Protein 8G9M (pdb70)

Sequence (215 aa):
IMKLDLQNKIAVVSGSTSGIGLGIAKGLASAGATVVVVGRKQAGVDEAIAHIRQSVPEASLRGVDADLTTEQGAAALFAAEPKADILVNNLGIFNDEDFFSVPDEEWMRFYQVNVLSGVRLARHYAPSMVEQGWGRIIFISSESGVAIPGDMINYGVTKSANLAVSHGLAKRLAGTGVTVNAVLPGEVDEVANMVVYIASPLSSATSGAALRVDG

Organism: Acinetobacter baumannii (NCBI:txid470)

Foldseek 3Di:
DDDALADPFEEEFPPCLDFLNLLLQLLLQLRPHQYEAEEQDVVSQVVSVVVSCVVVVPGRYHYANFQLLDPVRLVSCCVVPVEGQEYEQDFADFDQAAPVPQDPVNLVSRLSRLPVSLVSNCVRHVVVCQVVQAHEYEYEAEPCLVPPDNRGNSNNVSRVNNLVVQLVVQVVSPPGNYAGEYEYEPVSNVSSVVVSCRRGVNVRPDHSYYHYRYD

Structure (mmCIF, N/CA/C/O backbone):
data_8G9M
#
_entry.id   8G9M
#
_cell.length_a   93.775
_cell.length_b   93.775
_cell.length_c   190.987
_cell.angle_alpha   90.000
_cell.angle_beta   90.000
_cell.angle_gamma   120.000
#
_symmetry.space_group_name_H-M   'P 64 2 2'
#
loop_
_entity.id
_entity.type
_entity.pdbx_description
1 polymer 'Oxidoreductase, short chain dehydrogenase/reductase family'
2 water water
#
loop_
_atom_site.group_PDB
_atom_site.id
_atom_site.type_symbol
_atom_site.label_atom_id
_atom_site.label_alt_id
_atom_site.label_comp_id
_atom_site.label_asym_id
_atom_site.label_entity_id
_atom_site.label_seq_id
_atom_site.pdbx_PDB_ins_code
_atom_site.Cartn_x
_atom_site.Cartn_y
_atom_site.Cartn_z
_atom_site.occupancy
_atom_site.B_iso_or_equiv
_atom_site.auth_seq_id
_atom_site.auth_comp_id
_atom_site.auth_asym_id
_atom_site.auth_atom_id
_atom_site.pdbx_PDB_model_num
ATOM 1 N N . ILE A 1 3 ? 48.54517 -8.51131 134.07020 1.000 61.06825 0 ILE A N 1
ATOM 2 C CA . ILE A 1 3 ? 49.28257 -8.39877 132.81709 1.000 79.84715 0 ILE A CA 1
ATOM 3 C C . ILE A 1 3 ? 48.43879 -7.71325 131.74017 1.000 75.98200 0 ILE A C 1
ATOM 4 O O . ILE A 1 3 ? 47.46269 -8.27555 131.24124 1.000 67.06860 0 ILE A O 1
ATOM 6 N N . MET A 1 4 ? 48.82325 -6.48647 131.39512 1.000 75.22069 1 MET A N 1
ATOM 7 C CA . MET A 1 4 ? 48.14696 -5.72458 130.35542 1.000 74.68087 1 MET A CA 1
ATOM 8 C C . MET A 1 4 ? 49.17046 -4.83655 129.65725 1.000 76.26376 1 MET A C 1
ATOM 9 O O . MET A 1 4 ? 50.33441 -4.76069 130.05819 1.000 81.65231 1 MET A O 1
ATOM 11 N N . LYS A 1 5 ? 48.73017 -4.17042 128.59121 1.000 71.44429 2 LYS A N 1
ATOM 12 C CA . LYS A 1 5 ? 49.57908 -3.24467 127.85407 1.000 62.73956 2 LYS A CA 1
ATOM 13 C C . LYS A 1 5 ? 48.86418 -1.91040 127.70346 1.000 64.49778 2 LYS A C 1
ATOM 14 O O . LYS A 1 5 ? 47.63703 -1.85518 127.58047 1.000 71.02409 2 LYS A O 1
ATOM 20 N N . LEU A 1 6 ? 49.65137 -0.83469 127.69422 1.000 67.97891 3 LEU A N 1
ATOM 21 C CA . LEU A 1 6 ? 49.15355 0.50684 127.95847 1.000 73.04308 3 LEU A CA 1
ATOM 22 C C . LEU A 1 6 ? 49.33317 1.43899 126.76542 1.000 71.11006 3 LEU A C 1
ATOM 23 O O . LEU A 1 6 ? 50.29194 1.32199 125.99452 1.000 66.54470 3 LEU A O 1
ATOM 28 N N . ASP A 1 7 ? 48.39498 2.37936 126.63604 1.000 72.61489 4 ASP A N 1
ATOM 29 C CA . ASP A 1 7 ? 48.54568 3.57218 125.80705 1.000 67.25088 4 ASP A CA 1
ATOM 30 C C . ASP A 1 7 ? 48.66381 4.75926 126.75770 1.000 56.57217 4 ASP A C 1
ATOM 35 N N . LEU A 1 8 ? 49.88308 5.26477 126.93460 1.000 59.67839 5 LEU A N 1
ATOM 36 C CA . LEU A 1 8 ? 50.17153 6.24141 127.97493 1.000 79.37560 5 LEU A CA 1
ATOM 37 C C . LEU A 1 8 ? 51.01696 7.37508 127.41146 1.000 77.15203 5 LEU A C 1
ATOM 38 O O . LEU A 1 8 ? 51.83752 7.17064 126.51342 1.000 60.52237 5 LEU A O 1
ATOM 43 N N . GLN A 1 9 ? 50.80813 8.57847 127.95072 1.000 87.96243 6 GLN A N 1
ATOM 44 C CA . GLN A 1 9 ? 51.51794 9.76303 127.49082 1.000 78.41143 6 GLN A CA 1
ATOM 45 C C . GLN A 1 9 ? 51.89842 10.67461 128.64959 1.000 84.47356 6 GLN A C 1
ATOM 46 O O . GLN A 1 9 ? 51.15389 10.81080 129.62446 1.000 85.91192 6 GLN A O 1
ATOM 52 N N . ASN A 1 10 ? 53.07749 11.28374 128.53004 1.000 75.69256 7 ASN A N 1
ATOM 53 C CA . ASN A 1 10 ? 53.42002 12.54215 129.18173 1.000 55.97474 7 ASN A CA 1
ATOM 54 C C . ASN A 1 10 ? 53.69652 13.59704 128.11419 1.000 86.08328 7 ASN A C 1
ATOM 55 O O . ASN A 1 10 ? 54.49301 14.51677 128.31302 1.000 82.28723 7 ASN A O 1
ATOM 60 N N . LYS A 1 11 ? 53.04022 13.45425 126.96633 1.000 85.34852 8 LYS A N 1
ATOM 61 C CA . LYS A 1 11 ? 53.36511 14.18346 125.75258 1.000 69.95244 8 LYS A CA 1
ATOM 62 C C . LYS A 1 11 ? 52.28199 15.20295 125.42471 1.000 67.11433 8 LYS A C 1
ATOM 63 O O . LYS A 1 11 ? 51.15774 15.13983 125.92953 1.000 70.50314 8 LYS A O 1
ATOM 69 N N . ILE A 1 12 ? 52.64220 16.15047 124.56357 1.000 58.38388 9 ILE A N 1
ATOM 70 C CA . ILE A 1 12 ? 51.74522 17.21464 124.12898 1.000 68.32175 9 ILE A CA 1
ATOM 71 C C . ILE A 1 12 ? 51.23895 16.87629 122.73486 1.000 64.09245 9 ILE A C 1
ATOM 72 O O . ILE A 1 12 ? 52.02860 16.53750 121.84514 1.000 58.00498 9 ILE A O 1
ATOM 77 N N . ALA A 1 13 ? 49.92390 16.96005 122.54373 1.000 59.81876 10 ALA A N 1
ATOM 78 C CA . ALA A 1 13 ? 49.28393 16.57476 121.29188 1.000 56.45174 10 ALA A CA 1
ATOM 79 C C . ALA A 1 13 ? 48.33869 17.68213 120.85858 1.000 64.71704 10 ALA A C 1
ATOM 80 O O . ALA A 1 13 ? 47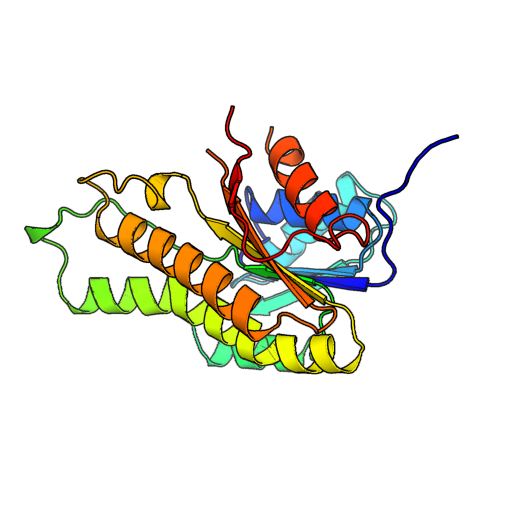.37676 17.99272 121.56836 1.000 72.41725 10 ALA A O 1
ATOM 82 N N . VAL A 1 14 ? 48.60499 18.26798 119.69645 1.000 57.62790 11 VAL A N 1
ATOM 83 C CA . VAL A 1 14 ? 47.75594 19.31025 119.13312 1.000 69.18173 11 VAL A CA 1
ATOM 84 C C . VAL A 1 14 ? 46.93399 18.70257 118.00336 1.000 65.71436 11 VAL A C 1
ATOM 85 O O . VAL A 1 14 ? 47.44118 17.89855 117.21066 1.000 56.81399 11 VAL A O 1
ATOM 89 N N . VAL A 1 15 ? 45.64971 19.05523 117.96429 1.000 63.49386 12 VAL A N 1
ATOM 90 C CA . VAL A 1 15 ? 44.67600 18.45734 117.05716 1.000 59.19126 12 VAL A CA 1
ATOM 91 C C . VAL A 1 15 ? 43.88650 19.58336 116.40491 1.000 67.58482 12 VAL A C 1
ATOM 92 O O . VAL A 1 15 ? 43.16342 20.31495 117.09140 1.000 66.07198 12 VAL A O 1
ATOM 96 N N . SER A 1 16 ? 44.01775 19.71934 115.08764 1.000 73.76417 13 SER A N 1
ATOM 97 C CA . SER A 1 16 ? 43.32542 20.77523 114.36407 1.000 68.16110 13 SER A CA 1
ATOM 98 C C . SER A 1 16 ? 41.86356 20.40693 114.14605 1.000 68.56256 13 SER A C 1
ATOM 99 O O . SER A 1 16 ? 41.51022 19.23147 114.01589 1.000 62.28292 13 SER A O 1
ATOM 102 N N . GLY A 1 17 ? 41.01503 21.42906 114.10188 1.000 71.12937 14 GLY A N 1
ATOM 103 C CA . GLY A 1 17 ? 39.58274 21.18996 113.95880 1.000 70.10848 14 GLY A CA 1
ATOM 104 C C . GLY A 1 17 ? 39.03466 20.23023 114.98904 1.000 71.99558 14 GLY A C 1
ATOM 105 O O . GLY A 1 17 ? 38.22760 19.35230 114.65924 1.000 76.66439 14 GLY A O 1
ATOM 106 N N . SER A 1 18 ? 39.46827 20.37131 116.24121 1.000 76.75419 15 SER A N 1
ATOM 107 C CA . SER A 1 18 ? 39.13143 19.43438 117.30344 1.000 77.39727 15 SER A CA 1
ATOM 108 C C . SER A 1 18 ? 37.94430 19.89551 118.13974 1.000 75.97564 15 SER A C 1
ATOM 109 O O . SER A 1 18 ? 37.73297 19.37770 119.24178 1.000 78.40745 15 SER A O 1
ATOM 112 N N . THR A 1 19 ? 37.16699 20.85297 117.64360 1.000 74.29858 16 THR A N 1
ATOM 113 C CA . THR A 1 19 ? 36.01926 21.36507 118.37804 1.000 73.06728 16 THR A CA 1
ATOM 114 C C . THR A 1 19 ? 34.72343 20.63855 118.04248 1.000 72.13409 16 THR A C 1
ATOM 115 O O . THR A 1 19 ? 33.68669 20.95265 118.63649 1.000 77.74264 16 THR A O 1
ATOM 119 N N . SER A 1 20 ? 34.75174 19.67880 117.11931 1.000 73.54301 17 SER A N 1
ATOM 120 C CA . SER A 1 20 ? 33.53817 18.96589 116.74591 1.000 73.66098 17 SER A CA 1
ATOM 121 C C . SER A 1 20 ? 33.89722 17.67439 116.02664 1.000 71.62054 17 SER A C 1
ATOM 122 O O . SER A 1 20 ? 34.94376 17.57426 115.38123 1.000 78.17780 17 SER A O 1
ATOM 125 N N . GLY A 1 21 ? 33.01447 16.68795 116.16054 1.000 69.40041 18 GLY A N 1
ATOM 126 C CA . GLY A 1 21 ? 33.08523 15.48602 115.34790 1.000 65.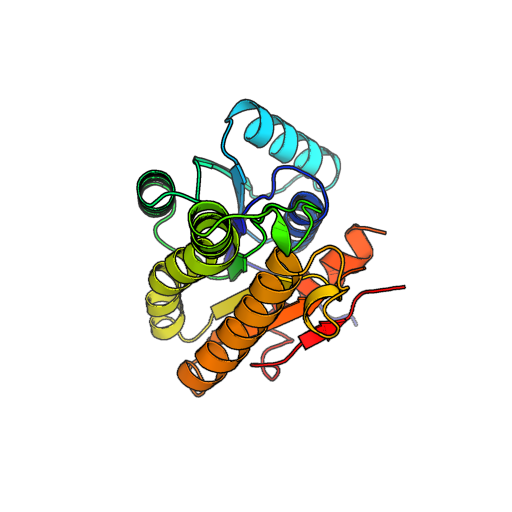00182 18 GLY A CA 1
ATOM 127 C C . GLY A 1 21 ? 34.33415 14.66154 115.58310 1.000 67.42135 18 GLY A C 1
ATOM 128 O O . GLY A 1 21 ? 34.77344 14.44651 116.71984 1.000 81.19381 18 GLY A O 1
ATOM 129 N N . ILE A 1 22 ? 34.90754 14.18209 114.47580 1.000 79.43768 19 ILE A N 1
ATOM 130 C CA . ILE A 1 22 ? 36.03204 13.25177 114.53179 1.000 78.73652 19 ILE A CA 1
ATOM 131 C C . ILE A 1 22 ? 37.20849 13.87357 115.27047 1.000 73.68556 19 ILE A C 1
ATOM 132 O O . ILE A 1 22 ? 37.90878 13.19613 116.03257 1.000 68.95971 19 ILE A O 1
ATOM 137 N N . GLY A 1 23 ? 37.44763 15.16872 115.05582 1.000 76.52751 20 GLY A N 1
ATOM 138 C CA . GLY A 1 23 ? 38.53015 15.83349 115.76212 1.000 77.10497 20 GLY A CA 1
ATOM 139 C C . GLY A 1 23 ? 38.30838 15.86927 117.26173 1.000 75.81566 20 GLY A C 1
ATOM 140 O O . GLY A 1 23 ? 39.23558 15.64026 118.04352 1.000 69.46941 20 GLY A O 1
ATOM 141 N N . LEU A 1 24 ? 37.07227 16.14661 117.68369 1.000 77.32327 21 LEU A N 1
ATOM 142 C CA . LEU A 1 24 ? 36.76090 16.14808 119.10898 1.000 64.35523 21 LEU A CA 1
ATOM 143 C C . LEU A 1 24 ? 36.91037 14.75484 119.70547 1.000 71.02804 21 LEU A C 1
ATOM 144 O O . LEU A 1 24 ? 37.39673 14.60284 120.83209 1.000 78.47404 21 LEU A O 1
ATOM 149 N N . GLY A 1 25 ? 36.49964 13.72437 118.96455 1.000 64.27405 22 GLY A N 1
ATOM 150 C CA . GLY A 1 25 ? 36.68398 12.36497 119.44752 1.000 57.36707 22 GLY A CA 1
ATOM 151 C C . GLY A 1 25 ? 38.14806 11.98910 119.57571 1.000 57.87540 22 GLY A C 1
ATOM 152 O O . GLY A 1 25 ? 38.54871 11.33052 120.54002 1.000 69.96317 22 GLY A O 1
ATOM 153 N N . ILE A 1 26 ? 38.96609 12.40522 118.60690 1.000 61.78354 23 ILE A N 1
ATOM 154 C CA . ILE A 1 26 ? 40.40443 12.16245 118.67779 1.000 67.99487 23 ILE A CA 1
ATOM 155 C C . ILE A 1 26 ? 41.00091 12.86739 119.88816 1.000 66.84204 23 ILE A C 1
ATOM 156 O O . ILE A 1 26 ? 41.82882 12.30073 120.61473 1.000 61.54023 23 ILE A O 1
ATOM 161 N N . ALA A 1 27 ? 40.58944 14.11561 120.12115 1.000 66.14360 24 ALA A N 1
ATOM 162 C CA . ALA A 1 27 ? 41.07475 14.86027 121.27765 1.000 64.26367 24 ALA A CA 1
ATOM 163 C C . ALA A 1 27 ? 40.68857 14.16535 122.57715 1.000 68.57988 24 ALA A C 1
ATOM 164 O O . ALA A 1 27 ? 41.51002 14.02908 123.49100 1.000 69.24687 24 ALA A O 1
ATOM 166 N N . LYS A 1 28 ? 39.43839 13.70630 122.67032 1.000 66.87516 25 LYS A N 1
ATOM 167 C CA . LYS A 1 28 ? 38.98125 13.03419 123.88241 1.000 64.26999 25 LYS A CA 1
ATOM 168 C C . LYS A 1 28 ? 39.73206 11.72823 124.10959 1.000 65.57198 25 LYS A C 1
ATOM 169 O O . LYS A 1 28 ? 40.08957 11.39981 125.24641 1.000 73.05686 25 LYS A O 1
ATOM 175 N N . GLY A 1 29 ? 39.98757 10.97246 123.04064 1.000 64.51918 26 GLY A N 1
ATOM 176 C CA . GLY A 1 29 ? 40.72685 9.72955 123.19058 1.000 60.97433 26 GLY A CA 1
ATOM 177 C C . GLY A 1 29 ? 42.16745 9.95394 123.60782 1.000 61.59269 26 GLY A C 1
ATOM 178 O O . GLY A 1 29 ? 42.69094 9.24483 124.47398 1.000 69.42675 26 GLY A O 1
ATOM 179 N N . LEU A 1 30 ? 42.83030 10.94188 122.99895 1.000 65.91521 27 LEU A N 1
ATOM 180 C CA . LEU A 1 30 ? 44.19865 11.26085 123.39365 1.000 68.06046 27 LEU A CA 1
ATOM 181 C C . LEU A 1 30 ? 44.25083 11.76368 124.83148 1.000 74.75205 27 LEU A C 1
ATOM 182 O O . LEU A 1 30 ? 45.20992 11.48249 125.56020 1.000 64.20575 27 LEU A O 1
ATOM 187 N N . ALA A 1 31 ? 43.22550 12.50587 125.25841 1.000 70.69640 28 ALA A N 1
ATOM 188 C CA . ALA A 1 31 ? 43.16871 12.96439 126.64100 1.000 64.59416 28 ALA A CA 1
ATOM 189 C C . ALA A 1 31 ? 42.98526 11.79531 127.59842 1.000 76.32816 28 ALA A C 1
ATOM 190 O O . ALA A 1 31 ? 43.65370 11.72278 128.63698 1.000 72.32560 28 ALA A O 1
ATOM 192 N N . SER A 1 32 ? 42.08402 10.86959 127.26258 1.000 72.36695 29 SER A N 1
ATOM 193 C CA . SER A 1 32 ? 41.89143 9.68446 128.08908 1.000 75.94547 29 SER A CA 1
ATOM 194 C C . SER A 1 32 ? 43.14814 8.82696 128.13531 1.000 71.45688 29 SER A C 1
ATOM 195 O O . SER A 1 32 ? 43.38471 8.12538 129.12530 1.000 78.91324 29 SER A O 1
ATOM 198 N N . ALA A 1 33 ? 43.96616 8.87237 127.08599 1.000 69.83406 30 ALA A N 1
ATOM 199 C CA . ALA A 1 33 ? 45.24518 8.17628 127.10469 1.000 70.58317 30 ALA A CA 1
ATOM 200 C C . ALA A 1 33 ? 46.30195 8.89782 127.93438 1.000 69.04456 30 ALA A C 1
ATOM 201 O O . ALA A 1 33 ? 47.41810 8.38454 128.06396 1.000 65.10646 30 ALA A O 1
ATOM 203 N N . GLY A 1 34 ? 45.98732 10.06557 128.49097 1.000 68.83071 31 GLY A N 1
ATOM 204 C CA . GLY A 1 34 ? 46.88581 10.74630 129.40038 1.000 69.79419 31 GLY A CA 1
ATOM 205 C C . GLY A 1 34 ? 47.76243 11.81539 128.79077 1.000 70.30500 31 GLY A C 1
ATOM 206 O O . GLY A 1 34 ? 48.68740 12.28880 129.46245 1.000 72.35073 31 GLY A O 1
ATOM 207 N N . ALA A 1 35 ? 47.50857 12.21360 127.54883 1.000 77.55495 32 ALA A N 1
ATOM 208 C CA . ALA A 1 35 ? 48.30414 13.25231 126.91907 1.000 65.91549 32 ALA A CA 1
ATOM 209 C C . ALA A 1 35 ? 47.77234 14.63447 127.28878 1.000 63.68817 32 ALA A C 1
ATOM 210 O O . ALA A 1 35 ? 46.68195 14.78768 127.84583 1.000 64.93597 32 ALA A O 1
ATOM 212 N N . THR A 1 36 ? 48.56886 15.65260 126.97580 1.000 64.83447 33 THR A N 1
ATOM 213 C CA . THR A 1 36 ? 48.14286 17.04364 127.06833 1.000 64.67586 33 THR A CA 1
ATOM 214 C C . THR A 1 36 ? 47.63592 17.44868 125.68921 1.000 69.34388 33 THR A C 1
ATOM 215 O O . THR A 1 36 ? 48.42766 17.64122 124.76090 1.000 66.23135 33 THR A O 1
ATOM 219 N N . VAL A 1 37 ? 46.31861 17.56377 125.55508 1.000 64.84183 34 VAL A N 1
ATOM 220 C CA . VAL A 1 37 ? 45.66815 17.77450 124.26804 1.000 67.31675 34 VAL A CA 1
ATOM 221 C C . VAL A 1 37 ? 45.35356 19.25453 124.11033 1.000 73.87048 34 VAL A C 1
ATOM 222 O O . VAL A 1 37 ? 44.81330 19.88456 125.02799 1.000 60.03857 34 VAL A O 1
ATOM 226 N N . VAL A 1 38 ? 45.68729 19.80912 122.94907 1.000 71.49654 35 VAL A N 1
ATOM 227 C CA . VAL A 1 38 ? 45.41460 21.20387 122.62662 1.000 64.05576 35 VAL A CA 1
ATOM 228 C C . VAL A 1 38 ? 44.25534 21.23062 121.64024 1.000 66.33514 35 VAL A C 1
ATOM 229 O O . VAL A 1 38 ? 44.37870 20.75150 120.50648 1.000 68.41933 35 VAL A O 1
ATOM 233 N N . VAL A 1 39 ? 43.12804 21.78512 122.07274 1.000 64.82391 36 VAL A N 1
ATOM 234 C CA . VAL A 1 39 ? 41.93728 21.90520 121.23851 1.000 65.22268 36 VAL A CA 1
ATOM 235 C C . VAL A 1 39 ? 41.99731 23.24518 120.51744 1.000 74.98544 36 VAL A C 1
ATOM 236 O O . VAL A 1 39 ? 42.10446 24.29633 121.15727 1.000 73.68757 36 VAL A O 1
ATOM 240 N N . VAL A 1 40 ? 41.93118 23.21552 119.18808 1.000 69.91709 37 VAL A N 1
ATOM 241 C CA . VAL A 1 40 ? 42.10395 24.41187 118.37091 1.000 62.85277 37 VAL A CA 1
ATOM 242 C C . VAL A 1 40 ? 40.87650 24.58782 117.48751 1.000 71.93307 37 VAL A C 1
ATOM 243 O O . VAL A 1 40 ? 40.52092 23.68654 116.71704 1.000 84.35441 37 VAL A O 1
ATOM 247 N N . GLY A 1 41 ? 40.23840 25.74998 117.59864 1.000 72.35677 38 GLY A N 1
ATOM 248 C CA . GLY A 1 41 ? 39.12505 26.10621 116.73951 1.000 71.18880 38 GLY A CA 1
ATOM 249 C C . GLY A 1 41 ? 39.13115 27.59947 116.49363 1.000 78.40864 38 GLY A C 1
ATOM 250 O O . GLY A 1 41 ? 39.82094 28.35925 117.18038 1.000 86.04389 38 GLY A O 1
ATOM 251 N N . ARG A 1 42 ? 38.34741 28.01734 115.49669 1.000 84.69857 39 ARG A N 1
ATOM 252 C CA . ARG A 1 42 ? 38.32219 29.42878 115.12389 1.000 81.71630 39 ARG A CA 1
ATOM 253 C C . ARG A 1 42 ? 37.65600 30.29001 116.19071 1.000 87.94852 39 ARG A C 1
ATOM 254 O O . ARG A 1 42 ? 38.05066 31.44573 116.38578 1.000 87.01662 39 ARG A O 1
ATOM 256 N N . LYS A 1 43 ? 36.65607 29.75461 116.88520 1.000 81.20155 40 LYS A N 1
ATOM 257 C CA . LYS A 1 43 ? 35.89243 30.49748 117.87851 1.000 79.97407 40 LYS A CA 1
ATOM 258 C C . LYS A 1 43 ? 36.19331 29.95285 119.26827 1.000 89.56451 40 LYS A C 1
ATOM 259 O O . LYS A 1 43 ? 36.09218 28.74326 119.50122 1.000 87.37887 40 LYS A O 1
ATOM 261 N N . GLN A 1 44 ? 36.55457 30.85233 120.18870 1.000 89.96823 41 GLN A N 1
ATOM 262 C CA . GLN A 1 44 ? 36.91622 30.43761 121.54108 1.000 81.37122 41 GLN A CA 1
ATOM 263 C C . GLN A 1 44 ? 35.75032 29.76692 122.25780 1.000 81.92457 41 GLN A C 1
ATOM 264 O O . GLN A 1 44 ? 35.96346 28.89794 123.11321 1.000 75.51805 41 GLN A O 1
ATOM 270 N N . ALA A 1 45 ? 34.51609 30.15163 121.92521 1.000 77.08654 42 ALA A N 1
ATOM 271 C CA . ALA A 1 45 ? 33.35299 29.50507 122.52417 1.000 74.05651 42 ALA A CA 1
ATOM 272 C C . ALA A 1 45 ? 33.33228 28.01600 122.20316 1.000 82.82954 42 ALA A C 1
ATOM 273 O O . ALA A 1 45 ? 33.12409 27.17821 123.09057 1.000 84.70529 42 ALA A O 1
ATOM 275 N N . GLY A 1 46 ? 33.54756 27.66930 120.93203 1.000 84.62989 43 GLY A N 1
ATOM 276 C CA . GLY A 1 46 ? 33.59269 26.26664 120.55682 1.000 75.53669 43 GLY A CA 1
ATOM 277 C C . GLY A 1 46 ? 34.72353 25.52141 121.23695 1.000 76.64779 43 GLY A C 1
ATOM 278 O O . GLY A 1 46 ? 34.56455 24.36548 121.63722 1.000 82.29229 43 GLY A O 1
ATOM 279 N N . VAL A 1 47 ? 35.87749 26.17737 121.38672 1.000 68.94607 44 VAL A N 1
ATOM 280 C CA . VAL A 1 47 ? 37.00381 25.56224 122.08527 1.000 73.25593 44 VAL A CA 1
ATOM 281 C C . VAL A 1 47 ? 36.62113 25.23866 123.52432 1.000 76.96187 44 VAL A C 1
ATOM 282 O O . VAL A 1 47 ? 36.87868 24.13530 124.02318 1.000 75.29830 44 VAL A O 1
ATOM 286 N N . ASP A 1 48 ? 35.99701 26.20013 124.21152 1.000 77.95251 45 ASP A N 1
ATOM 287 C CA . ASP A 1 48 ? 35.61127 25.98750 125.60326 1.000 77.46519 45 ASP A CA 1
ATOM 288 C C . ASP A 1 48 ? 34.58733 24.86650 125.72792 1.000 79.11352 45 ASP A C 1
ATOM 289 O O . ASP A 1 48 ? 34.69642 24.00869 126.61510 1.000 71.78440 45 ASP A O 1
ATOM 294 N N . GLU A 1 49 ? 33.58531 24.85289 124.84456 1.000 77.89019 46 GLU A N 1
ATOM 295 C CA . GLU A 1 49 ? 32.57245 23.80375 124.91344 1.000 80.41551 46 GLU A CA 1
ATOM 296 C C . GLU A 1 49 ? 33.16130 22.43173 124.60109 1.000 80.80620 46 GLU A C 1
ATOM 297 O O . GLU A 1 49 ? 32.75733 21.43263 125.20975 1.000 81.54078 46 GLU A O 1
ATOM 303 N N . ALA A 1 50 ? 34.13593 22.36338 123.68982 1.000 76.62859 47 ALA A N 1
ATOM 304 C CA . ALA A 1 50 ? 34.79786 21.09233 123.41407 1.000 75.74476 47 ALA A CA 1
ATOM 305 C C . ALA A 1 50 ? 35.60799 20.61807 124.61503 1.000 75.70941 47 ALA A C 1
ATOM 306 O O . ALA A 1 50 ? 35.58229 19.42854 124.95789 1.000 75.88667 47 ALA A O 1
ATOM 308 N N . ILE A 1 51 ? 36.33861 21.53143 125.26184 1.000 79.25081 48 ILE A N 1
ATOM 309 C CA . ILE A 1 51 ? 37.08754 21.16699 126.46337 1.000 71.29400 48 ILE A CA 1
ATOM 310 C C . ILE A 1 51 ? 36.14140 20.64905 127.54091 1.000 75.80250 48 ILE A C 1
ATOM 311 O O . ILE A 1 51 ? 36.43977 19.66696 128.23410 1.000 74.78043 48 ILE A O 1
ATOM 316 N N . ALA A 1 52 ? 34.98016 21.29278 127.68921 1.000 74.61929 49 ALA A N 1
ATOM 317 C CA . ALA A 1 52 ? 34.00310 20.84823 128.68068 1.000 80.67140 49 ALA A CA 1
ATOM 318 C C . ALA A 1 52 ? 33.47551 19.45508 128.35171 1.000 84.71966 49 ALA A C 1
ATOM 319 O O . ALA A 1 52 ? 33.35008 18.59771 129.23748 1.000 85.42944 49 ALA A O 1
ATOM 321 N N . HIS A 1 53 ? 33.14614 19.21660 127.07812 1.000 87.05485 50 HIS A N 1
ATOM 322 C CA . HIS A 1 53 ? 32.70691 17.88712 126.66423 1.000 85.10698 50 HIS A CA 1
ATOM 323 C C . HIS A 1 53 ? 33.76060 16.83677 126.98607 1.000 84.88319 50 HIS A C 1
ATOM 324 O O . HIS A 1 53 ? 33.43415 15.74615 127.47037 1.000 80.01549 50 HIS A O 1
ATOM 331 N N . ILE A 1 54 ? 35.03080 17.14466 126.71525 1.000 83.52116 51 ILE A N 1
ATOM 332 C CA . ILE A 1 54 ? 36.10044 16.19281 127.00691 1.000 79.35408 51 ILE A CA 1
ATOM 333 C C . ILE A 1 54 ? 36.16987 15.91628 128.50410 1.000 83.36984 51 ILE A C 1
ATOM 334 O O . ILE A 1 54 ? 36.25302 14.76074 128.93677 1.000 83.05008 51 ILE A O 1
ATOM 339 N N . ARG A 1 55 ? 36.11901 16.97465 129.31865 1.000 87.16574 52 ARG A N 1
ATOM 340 C CA . ARG A 1 55 ? 36.17791 16.79441 130.76728 1.000 86.25769 52 ARG A CA 1
ATOM 341 C C . ARG A 1 55 ? 35.01484 15.95461 131.27973 1.000 82.49680 52 ARG A C 1
ATOM 342 O O . ARG A 1 55 ? 35.16662 15.22857 132.26918 1.000 79.28097 52 ARG A O 1
ATOM 350 N N . GLN A 1 56 ? 33.85283 16.04122 130.62326 1.000 86.04868 53 GLN A N 1
ATOM 351 C CA . GLN A 1 56 ? 32.70741 15.22178 131.01831 1.000 74.79380 53 GLN A CA 1
ATOM 352 C C . GLN A 1 56 ? 33.06517 13.74196 131.09432 1.000 79.50779 53 GLN A C 1
ATOM 353 O O . GLN A 1 56 ? 32.62931 13.03601 132.01168 1.000 82.98248 53 GLN A O 1
ATOM 359 N N . SER A 1 57 ? 33.85152 13.25346 130.13390 1.000 81.00884 54 SER A N 1
ATOM 360 C CA . SER A 1 57 ? 34.16125 11.83123 130.02942 1.000 83.02610 54 SER A CA 1
ATOM 361 C C . SER A 1 57 ? 35.46595 11.46194 130.73005 1.000 77.37825 54 SER A C 1
ATOM 362 O O . SER A 1 57 ? 35.50585 10.49310 131.49478 1.000 77.58183 54 SER A O 1
ATOM 365 N N . VAL A 1 58 ? 36.54139 12.20684 130.48030 1.000 81.45764 55 VAL A N 1
ATOM 366 C CA . VAL A 1 58 ? 37.80409 12.01290 131.18285 1.000 83.71116 55 VAL A CA 1
ATOM 367 C C . VAL A 1 58 ? 37.89788 13.08426 132.26807 1.000 78.57825 55 VAL A C 1
ATOM 368 O O . VAL A 1 58 ? 37.99162 14.27938 131.93999 1.000 79.53427 55 VAL A O 1
ATOM 372 N N . PRO A 1 59 ? 37.85506 12.71915 133.54952 1.000 92.05263 56 PRO A N 1
ATOM 373 C CA . PRO A 1 59 ? 37.74304 13.73112 134.61018 1.000 86.94019 56 PRO A CA 1
ATOM 374 C C . PRO A 1 59 ? 39.01953 14.53090 134.82520 1.000 87.54808 56 PRO A C 1
ATOM 375 O O . PRO A 1 59 ? 38.99351 15.76559 134.80009 1.000 82.30190 56 PRO A O 1
ATOM 379 N N . GLU A 1 60 ? 40.13610 13.84410 135.04791 1.000 81.66619 57 GLU A N 1
ATOM 380 C CA . GLU A 1 60 ? 41.42400 14.50160 135.26367 1.000 79.09283 57 GLU A CA 1
ATOM 381 C C . GLU A 1 60 ? 42.16531 14.71169 133.94706 1.000 85.64136 57 GLU A C 1
ATOM 382 O O . GLU A 1 60 ? 43.31211 14.30307 133.77642 1.000 77.51533 57 GLU A O 1
ATOM 388 N N . ALA A 1 61 ? 41.49734 15.35496 132.99573 1.000 74.42470 58 ALA A N 1
ATOM 389 C CA . ALA A 1 61 ? 42.05847 15.54106 131.66754 1.000 77.57372 58 ALA A CA 1
ATOM 390 C C . ALA A 1 61 ? 43.06069 16.68618 131.66473 1.000 72.99557 58 ALA A C 1
ATOM 391 O O . ALA A 1 61 ? 42.88393 17.68852 132.36490 1.000 76.67405 58 ALA A O 1
ATOM 393 N N . SER A 1 62 ? 44.11981 16.53058 130.87618 1.000 66.03718 59 SER A N 1
ATOM 394 C CA . SER A 1 62 ? 45.12709 17.57422 130.70381 1.000 61.29584 59 SER A CA 1
ATOM 395 C C . SER A 1 62 ? 44.83219 18.28440 129.38510 1.000 68.18344 59 SER A C 1
ATOM 396 O O . SER A 1 62 ? 45.08615 17.73762 128.30731 1.000 65.94500 59 SER A O 1
ATOM 399 N N . LEU A 1 63 ? 44.28403 19.50159 129.47539 1.000 66.68187 60 LEU A N 1
ATOM 400 C CA . LEU A 1 63 ? 43.69568 20.17238 128.32239 1.000 64.37438 60 LEU A CA 1
ATOM 401 C C . LEU A 1 63 ? 44.05903 21.64713 128.29807 1.000 65.26923 60 LEU A C 1
ATOM 402 O O . LEU A 1 63 ? 43.92159 22.33868 129.30990 1.000 77.89025 60 LEU A O 1
ATOM 407 N N . ARG A 1 64 ? 44.50396 22.11562 127.13543 1.000 73.52693 61 ARG A N 1
ATOM 408 C CA . ARG A 1 64 ? 44.66048 23.52660 126.81751 1.000 68.79460 61 ARG A CA 1
ATOM 409 C C . ARG A 1 64 ? 43.86829 23.83707 125.55414 1.000 69.95272 61 ARG A C 1
ATOM 410 O O . ARG A 1 64 ? 43.39729 22.93839 124.85286 1.000 68.38375 61 ARG A O 1
ATOM 418 N N . GLY A 1 65 ? 43.72612 25.12214 125.26226 1.000 76.45991 62 GLY A N 1
ATOM 419 C CA . GLY A 1 65 ? 42.97877 25.55177 124.09439 1.000 60.76356 62 GLY A CA 1
ATOM 420 C C . GLY A 1 65 ? 43.64010 26.73580 123.42329 1.000 70.80615 62 GLY A C 1
ATOM 421 O O . GLY A 1 65 ? 44.31606 27.54418 124.06387 1.000 63.94302 62 GLY A O 1
ATOM 422 N N . VAL A 1 66 ? 43.45467 26.81504 122.10457 1.000 65.47086 63 VAL A N 1
ATOM 423 C CA . VAL A 1 66 ? 43.91862 27.93744 121.29258 1.000 62.81329 63 VAL A CA 1
ATOM 424 C C . VAL A 1 66 ? 42.80320 28.29644 120.32116 1.000 71.21724 63 VAL A C 1
ATOM 425 O O . VAL A 1 66 ? 42.36566 27.44601 119.53867 1.000 81.23532 63 VAL A O 1
ATOM 429 N N . ASP A 1 67 ? 42.34039 29.54468 120.36416 1.000 69.24535 64 ASP A N 1
ATOM 430 C CA . ASP A 1 67 ? 41.32028 30.01155 119.42617 1.000 78.70193 64 ASP A CA 1
ATOM 431 C C . ASP A 1 67 ? 42.03402 30.64073 118.23237 1.000 83.28931 64 ASP A C 1
ATOM 432 O O . ASP A 1 67 ? 42.53467 31.76548 118.30509 1.000 85.66808 64 ASP A O 1
ATOM 437 N N . ALA A 1 68 ? 42.10060 29.89877 117.12922 1.000 82.80823 65 ALA A N 1
ATOM 438 C CA . ALA A 1 68 ? 42.81751 30.35538 115.94909 1.000 82.71446 65 ALA A CA 1
ATOM 439 C C . ALA A 1 68 ? 42.19115 29.73823 114.70883 1.000 83.39402 65 ALA A C 1
ATOM 440 O O . ALA A 1 68 ? 41.49437 28.72257 114.77857 1.000 82.41430 65 ALA A O 1
ATOM 442 N N . ASP A 1 69 ? 42.44917 30.37168 113.56819 1.000 84.20786 66 ASP A N 1
ATOM 443 C CA . ASP A 1 69 ? 42.00911 29.88849 112.26143 1.000 79.91892 66 ASP A CA 1
ATOM 444 C C . ASP A 1 69 ? 43.24207 29.34569 111.54611 1.000 79.14169 66 ASP A C 1
ATOM 445 O O . ASP A 1 69 ? 43.98951 30.10064 110.91803 1.000 77.85354 66 ASP A O 1
ATOM 450 N N . LEU A 1 70 ? 43.44768 28.03086 111.63730 1.000 74.41295 67 LEU A N 1
ATOM 451 C CA . LEU A 1 70 ? 44.66205 27.41702 111.11249 1.000 76.30909 67 LEU A CA 1
ATOM 452 C C . LEU A 1 70 ? 44.71630 27.40226 109.59132 1.000 82.75482 67 LEU A C 1
ATOM 453 O O . LEU A 1 70 ? 45.77098 27.08172 109.03288 1.000 77.25003 67 LEU A O 1
ATOM 458 N N . THR A 1 71 ? 43.61811 27.73438 108.90931 1.000 82.80630 68 THR A N 1
ATOM 459 C CA . THR A 1 71 ? 43.65796 27.81253 107.45356 1.000 77.37907 68 THR A CA 1
ATOM 460 C C . THR A 1 71 ? 44.52409 28.97283 106.98224 1.000 77.07293 68 THR A C 1
ATOM 461 O O . THR A 1 71 ? 45.06231 28.93164 105.87049 1.000 91.96950 68 THR A O 1
ATOM 465 N N . THR A 1 72 ? 44.67733 30.00103 107.80845 1.000 76.02587 69 THR A N 1
ATOM 466 C CA . THR A 1 72 ? 45.48559 31.16510 107.48372 1.000 79.51239 69 THR A CA 1
ATOM 467 C C . THR A 1 72 ? 46.83098 31.10020 108.19717 1.000 77.20776 69 THR A C 1
ATOM 468 O O . THR A 1 72 ? 47.00726 30.38114 109.18386 1.000 88.68454 69 THR A O 1
ATOM 472 N N . GLU A 1 73 ? 47.78896 31.87026 107.67568 1.000 78.48949 70 GLU A N 1
ATOM 473 C CA . GLU A 1 73 ? 49.09752 31.95312 108.31398 1.000 80.33140 70 GLU A CA 1
ATOM 474 C C . GLU A 1 73 ? 49.01676 32.67065 109.65558 1.000 85.15478 70 GLU A C 1
ATOM 475 O O . GLU A 1 73 ? 49.78011 32.35224 110.57423 1.000 79.33066 70 GLU A O 1
ATOM 481 N N . GLN A 1 74 ? 48.09161 33.62356 109.79309 1.000 86.68155 71 GLN A N 1
ATOM 482 C CA . GLN A 1 74 ? 47.94008 34.33784 111.05733 1.000 74.80205 71 GLN A CA 1
ATOM 483 C C . GLN A 1 74 ? 47.52023 33.39186 112.17685 1.000 82.74582 71 GLN A C 1
ATOM 484 O O . GLN A 1 74 ? 48.08263 33.42452 113.27868 1.000 89.25965 71 GLN A O 1
ATOM 486 N N . GLY A 1 75 ? 46.52779 32.53935 111.91280 1.000 82.91317 72 GLY A N 1
ATOM 487 C CA . GLY A 1 75 ? 46.09664 31.59022 112.92703 1.000 77.41853 72 GLY A CA 1
ATOM 488 C C . GLY A 1 75 ? 47.17123 30.57613 113.26872 1.000 79.95508 72 GLY A C 1
ATOM 489 O O . GLY A 1 75 ? 47.33914 30.20007 114.43284 1.000 78.13363 72 GLY A 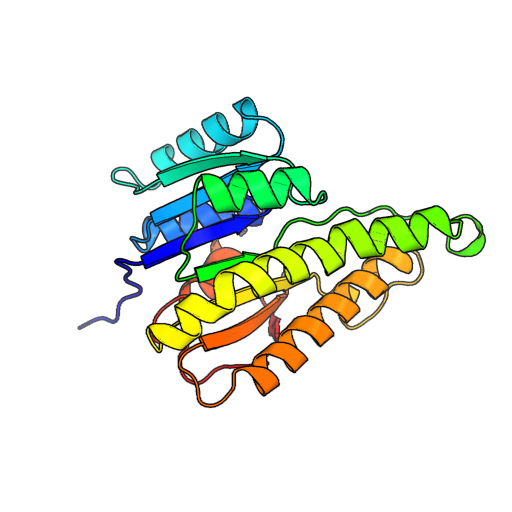O 1
ATOM 490 N N . ALA A 1 76 ? 47.91799 30.12268 112.25902 1.000 72.73303 73 ALA A N 1
ATOM 491 C CA . ALA A 1 76 ? 49.01630 29.19808 112.51486 1.000 75.15962 73 ALA A CA 1
ATOM 492 C C . ALA A 1 76 ? 50.09144 29.84890 113.37471 1.000 76.12496 73 ALA A C 1
ATOM 493 O O . ALA A 1 76 ? 50.63135 29.21699 114.28922 1.000 62.66023 73 ALA A O 1
ATOM 495 N N . ALA A 1 77 ? 50.41129 31.11586 113.09955 1.000 74.49165 74 ALA A N 1
ATOM 496 C CA . ALA A 1 77 ? 51.39363 31.82641 113.91080 1.000 67.61843 74 ALA A CA 1
ATOM 497 C C . ALA A 1 77 ? 50.89273 32.01963 115.33601 1.000 77.00738 74 ALA A C 1
ATOM 498 O O . ALA A 1 77 ? 51.66966 31.91578 116.29198 1.000 61.31273 74 ALA A O 1
ATOM 500 N N . ALA A 1 78 ? 49.59669 32.29448 115.49988 1.000 72.80480 75 ALA A N 1
ATOM 501 C CA . ALA A 1 78 ? 49.03137 32.40251 116.84166 1.000 60.30486 75 ALA A CA 1
ATOM 502 C C . ALA A 1 78 ? 49.16927 31.08582 117.59792 1.000 69.60467 75 ALA A C 1
ATOM 503 O O . ALA A 1 78 ? 49.57947 31.06289 118.76694 1.000 72.65028 75 ALA A O 1
ATOM 505 N N . LEU A 1 79 ? 48.83104 29.97373 116.93941 1.000 66.20038 76 LEU A N 1
ATOM 506 C CA . LEU A 1 79 ? 48.98135 28.66566 117.57022 1.000 68.71369 76 LEU A CA 1
ATOM 507 C C . LEU A 1 79 ? 50.43389 28.39662 117.94341 1.000 70.19484 76 LEU A C 1
ATOM 508 O O . LEU A 1 79 ? 50.71964 27.89629 119.03805 1.000 70.98275 76 LEU A O 1
ATOM 513 N N . PHE A 1 80 ? 51.36709 28.72649 117.04679 1.000 61.19999 77 PHE A N 1
ATOM 514 C CA . PHE A 1 80 ? 52.78021 28.49935 117.33412 1.000 66.40248 77 PHE A CA 1
ATOM 515 C C . PHE A 1 80 ? 53.26577 29.38948 118.46975 1.000 66.02311 77 PHE A C 1
ATOM 516 O O . PHE A 1 80 ? 54.21534 29.03176 119.17596 1.000 66.98004 77 PHE A O 1
ATOM 524 N N . ALA A 1 81 ? 52.63826 30.55208 118.65151 1.000 64.47338 78 ALA A N 1
ATOM 525 C CA . ALA A 1 81 ? 52.98800 31.41774 119.77047 1.000 64.16690 78 ALA A CA 1
ATOM 526 C C . ALA A 1 81 ? 52.46529 30.85925 121.08776 1.000 68.40343 78 ALA A C 1
ATOM 527 O O . ALA A 1 81 ? 53.17155 30.88816 122.10138 1.000 62.38917 78 ALA A O 1
ATOM 529 N N . ALA A 1 82 ? 51.23574 30.34278 121.09233 1.000 69.66486 79 ALA A N 1
ATOM 530 C CA . ALA A 1 82 ? 50.68029 29.79241 122.32320 1.000 55.03867 79 ALA A CA 1
ATOM 531 C C . ALA A 1 82 ? 51.21878 28.39930 122.63146 1.000 67.00463 79 ALA A C 1
ATOM 532 O O . ALA A 1 82 ? 51.31685 28.02502 123.80610 1.000 74.64020 79 ALA A O 1
ATOM 534 N N . GLU A 1 83 ? 51.56935 27.62307 121.60721 1.000 67.54898 80 GLU A N 1
ATOM 535 C CA . GLU A 1 83 ? 52.00003 26.23347 121.77685 1.000 69.67322 80 GLU A CA 1
ATOM 536 C C . GLU A 1 83 ? 53.20365 25.96509 120.88642 1.000 70.01694 80 GLU A C 1
ATOM 537 O O . GLU A 1 83 ? 53.08218 25.37689 119.80495 1.000 72.61012 80 GLU A O 1
ATOM 543 N N . PRO A 1 84 ? 54.39875 26.37290 121.32132 1.000 60.79445 81 PRO A N 1
ATOM 544 C CA . PRO A 1 84 ? 55.58039 26.23569 120.45414 1.000 64.83938 81 PRO A CA 1
ATOM 545 C C . PRO A 1 84 ? 56.02752 24.80071 120.22148 1.000 60.51193 81 PRO A C 1
ATOM 546 O O . PRO A 1 84 ? 56.72899 24.54996 119.23363 1.000 66.06765 81 PRO A O 1
ATOM 550 N N . LYS A 1 85 ? 55.65477 23.85388 121.07933 1.000 65.00643 82 LYS A N 1
ATOM 551 C CA . LYS A 1 85 ? 56.16180 22.49148 120.98735 1.000 70.69863 82 LYS A CA 1
ATOM 552 C C . LYS A 1 85 ? 55.01473 21.49269 120.98225 1.000 67.28807 82 LYS A C 1
ATOM 553 O O . LYS A 1 85 ? 54.04371 21.64224 121.72949 1.000 68.91840 82 LYS A O 1
ATOM 559 N N . ALA A 1 86 ? 55.13937 20.46984 120.13753 1.000 74.16474 83 ALA A N 1
ATOM 560 C CA . ALA A 1 86 ? 54.18819 19.36840 120.09003 1.000 64.20653 83 ALA A CA 1
ATOM 561 C C . ALA A 1 86 ? 54.94382 18.06615 119.88231 1.000 58.89389 83 ALA A C 1
ATOM 562 O O . ALA A 1 86 ? 55.81243 17.98311 119.00943 1.000 64.91665 83 ALA A O 1
ATOM 564 N N . ASP A 1 87 ? 54.62495 17.06109 120.69728 1.000 58.90301 84 ASP A N 1
ATOM 565 C CA . ASP A 1 87 ? 55.12257 15.71079 120.47641 1.000 62.98674 84 ASP A CA 1
ATOM 566 C C . ASP A 1 87 ? 54.23891 14.91930 119.52651 1.000 58.32105 84 ASP A C 1
ATOM 567 O O . ASP A 1 87 ? 54.71864 13.97515 118.88896 1.000 53.97090 84 ASP A O 1
ATOM 572 N N . ILE A 1 88 ? 52.96599 15.28836 119.42359 1.000 54.55521 85 ILE A N 1
ATOM 573 C CA . ILE A 1 88 ? 51.99266 14.61223 118.57752 1.000 51.86929 85 ILE A CA 1
ATOM 574 C C . ILE A 1 88 ? 51.18642 15.68006 117.85366 1.000 64.99826 85 ILE A C 1
ATOM 575 O O . ILE A 1 88 ? 50.64628 16.59477 118.48648 1.000 51.64915 85 ILE A O 1
ATOM 580 N N . LEU A 1 89 ? 51.12697 15.57936 116.52925 1.000 57.91054 86 LEU A N 1
ATOM 581 C CA . LEU A 1 89 ? 50.36883 16.50138 115.69648 1.000 55.95390 86 LEU A CA 1
ATOM 582 C C . LEU A 1 89 ? 49.32601 15.70630 114.92764 1.000 59.40306 86 LEU A C 1
ATOM 583 O O . LEU A 1 89 ? 49.64744 14.67498 114.32785 1.000 61.27777 86 LEU A O 1
ATOM 588 N N . VAL A 1 90 ? 48.08178 16.17493 114.96058 1.000 59.34007 87 VAL A N 1
ATOM 589 C CA . VAL A 1 90 ? 46.96415 15.50678 114.30808 1.000 60.70207 87 VAL A CA 1
ATOM 590 C C . VAL A 1 90 ? 46.31462 16.52022 113.37509 1.000 64.52830 87 VAL A C 1
ATOM 591 O O . VAL A 1 90 ? 45.63034 17.44698 113.83024 1.000 63.19004 87 VAL A O 1
ATOM 595 N N . ASN A 1 91 ? 46.53925 16.35362 112.07299 1.000 64.16637 88 ASN A N 1
ATOM 596 C CA . ASN A 1 91 ? 45.99215 17.23876 111.05130 1.000 57.16617 88 ASN A CA 1
ATOM 597 C C . ASN A 1 91 ? 44.59712 16.75409 110.67476 1.000 58.01842 88 ASN A C 1
ATOM 598 O O . ASN A 1 91 ? 44.44138 15.70332 110.03876 1.000 59.47340 88 ASN A O 1
ATOM 603 N N . ASN A 1 92 ? 43.58675 17.53458 111.05559 1.000 62.38802 89 ASN A N 1
ATOM 604 C CA . ASN A 1 92 ? 42.19166 17.18158 110.83265 1.000 55.18194 89 ASN A CA 1
ATOM 605 C C . ASN A 1 92 ? 41.35783 18.32150 110.26354 1.000 69.10724 89 ASN A C 1
ATOM 606 O O . ASN A 1 92 ? 40.23706 18.06663 109.81322 1.000 81.63783 89 ASN A O 1
ATOM 611 N N . LEU A 1 93 ? 41.85739 19.55600 110.24898 1.000 74.04126 90 LEU A N 1
ATOM 612 C CA . LEU A 1 93 ? 41.08974 20.67425 109.71423 1.000 75.85234 90 LEU A CA 1
ATOM 613 C C . LEU A 1 93 ? 40.92263 20.53506 108.20591 1.000 72.47781 90 LEU A C 1
ATOM 614 O O . LEU A 1 93 ? 41.90055 20.33803 107.47880 1.000 76.02972 90 LEU A O 1
ATOM 619 N N . GLY A 1 94 ? 39.68052 20.64829 107.73741 1.000 72.71334 91 GLY A N 1
ATOM 620 C CA . GLY A 1 94 ? 39.38625 20.56557 106.31967 1.000 72.07356 91 GLY A CA 1
ATOM 621 C C . GLY A 1 94 ? 37.94936 20.91200 105.98330 1.000 80.78996 91 GLY A C 1
ATOM 622 O O . GLY A 1 94 ? 37.03778 20.61496 106.76116 1.000 81.57264 91 GLY A O 1
ATOM 623 N N . ILE A 1 95 ? 37.73192 21.54330 104.82864 1.000 80.92534 92 ILE A N 1
ATOM 624 C CA . ILE A 1 95 ? 36.38892 21.90950 104.38775 1.000 80.36235 92 ILE A CA 1
ATOM 625 C C . ILE A 1 95 ? 35.94437 20.95471 103.28843 1.000 81.48502 92 ILE A C 1
ATOM 626 O O . ILE A 1 95 ? 36.71427 20.08792 102.85896 1.000 80.25357 92 ILE A O 1
ATOM 631 N N . PHE A 1 96 ? 34.70653 21.11651 102.81471 1.000 82.27618 93 PHE A N 1
ATOM 632 C CA . PHE A 1 96 ? 34.14658 20.19700 101.83058 1.000 82.50140 93 PHE A CA 1
ATOM 633 C C . PHE A 1 96 ? 32.85209 20.72565 101.22056 1.000 82.58213 93 PHE A C 1
ATOM 634 O O . PHE A 1 96 ? 31.95403 21.16959 101.94352 1.000 80.54008 93 PHE A O 1
ATOM 642 N N . ASN A 1 97 ? 32.74935 20.68628 99.88987 1.000 87.43005 94 ASN A N 1
ATOM 643 C CA . ASN A 1 97 ? 31.47090 20.89748 99.21796 1.000 82.15235 94 ASN A CA 1
ATOM 644 C C . ASN A 1 97 ? 31.27180 19.84104 98.13811 1.000 80.94436 94 ASN A C 1
ATOM 645 O O . ASN A 1 97 ? 32.06899 18.90402 98.02601 1.000 79.58903 94 ASN A O 1
ATOM 650 N N . ASP A 1 98 ? 30.21705 19.98231 97.33971 1.000 87.40603 95 ASP A N 1
ATOM 651 C CA . ASP A 1 98 ? 29.93186 19.06807 96.23987 1.000 88.94644 95 ASP A CA 1
ATOM 652 C C . ASP A 1 98 ? 29.64870 19.84163 94.96026 1.000 89.22676 95 ASP A C 1
ATOM 653 O O . ASP A 1 98 ? 28.78800 19.46475 94.15963 1.000 94.28057 95 ASP A O 1
ATOM 658 N N . GLU A 1 99 ? 30.36974 20.94018 94.75193 1.000 85.80828 96 GLU A N 1
ATOM 659 C CA . GLU A 1 99 ? 30.18774 21.73655 93.54737 1.000 83.10031 96 GLU A CA 1
ATOM 660 C C . GLU A 1 99 ? 30.61706 20.94546 92.31766 1.000 91.36461 96 GLU A C 1
ATOM 661 O O . GLU A 1 99 ? 31.63662 20.24963 92.33155 1.000 87.94234 96 GLU A O 1
ATOM 667 N N . ASP A 1 100 ? 29.82420 21.04802 91.25192 1.000 79.82681 97 ASP A N 1
ATOM 668 C CA . ASP A 1 100 ? 30.13078 20.32687 90.02434 1.000 77.23269 97 ASP A CA 1
ATOM 669 C C . ASP A 1 100 ? 31.46624 20.79126 89.45510 1.000 77.77875 97 ASP A C 1
ATOM 670 O O . ASP A 1 100 ? 31.82454 21.96967 89.54656 1.000 77.74141 97 ASP A O 1
ATOM 675 N N . PHE A 1 101 ? 32.20232 19.84549 88.86323 1.000 70.15903 98 PHE A N 1
ATOM 676 C CA . PHE A 1 101 ? 33.56119 20.12192 88.40692 1.000 60.50755 98 PHE A CA 1
ATOM 677 C C . PHE A 1 101 ? 33.59827 21.29189 87.43367 1.000 72.50158 98 PHE A C 1
ATOM 678 O O . PHE A 1 101 ? 34.53469 22.09917 87.45612 1.000 74.70944 98 PHE A O 1
ATOM 686 N N . PHE A 1 102 ? 32.59399 21.39790 86.56629 1.000 68.66234 99 PHE A N 1
ATOM 687 C CA . PHE A 1 102 ? 32.59622 22.43893 85.54848 1.000 74.29646 99 PHE A CA 1
ATOM 688 C C . PHE A 1 102 ? 32.07986 23.77435 86.06237 1.000 70.71786 99 PHE A C 1
ATOM 689 O O . PHE A 1 102 ? 32.13222 24.76344 85.32403 1.000 79.29869 99 PHE A O 1
ATOM 697 N N . SER A 1 103 ? 31.59653 23.83192 87.30292 1.000 85.98827 100 SER A N 1
ATOM 698 C CA . SER A 1 103 ? 31.15838 25.08703 87.89520 1.000 76.04685 100 SER A CA 1
ATOM 699 C C . SER A 1 103 ? 32.17064 25.67690 88.86696 1.000 75.12230 100 SER A C 1
ATOM 700 O O . SER A 1 103 ? 32.15853 26.89340 89.08425 1.000 89.14789 100 SER A O 1
ATOM 703 N N . VAL A 1 104 ? 33.04626 24.85683 89.44023 1.000 73.64396 101 VAL A N 1
ATOM 704 C CA . VAL A 1 104 ? 34.01962 25.32163 90.42635 1.000 75.66747 101 VAL A CA 1
ATOM 705 C C . VAL A 1 104 ? 35.15422 26.04948 89.71252 1.000 74.35654 101 VAL A C 1
ATOM 706 O O . VAL A 1 104 ? 35.80050 25.47581 88.82347 1.000 69.24023 101 VAL A O 1
ATOM 710 N N . PRO A 1 105 ? 35.41977 27.31572 90.05667 1.000 67.00124 102 PRO A N 1
ATOM 711 C CA . PRO A 1 105 ? 36.45969 28.07632 89.35022 1.000 68.63031 102 PRO A CA 1
ATOM 712 C C . PRO A 1 105 ? 37.85765 27.86899 89.91464 1.000 77.56993 102 PRO A C 1
ATOM 713 O O . PRO A 1 105 ? 38.04212 27.12970 90.88695 1.000 74.85194 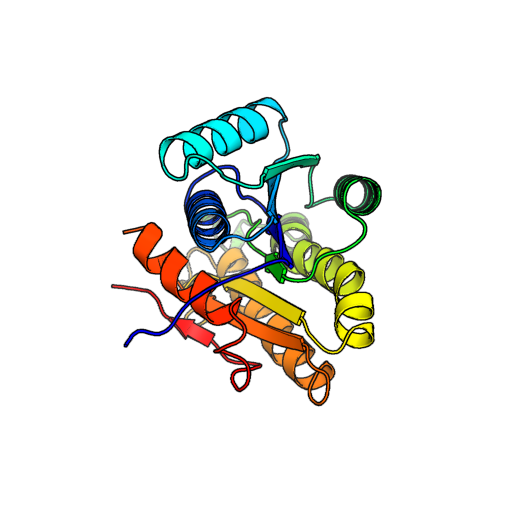102 PRO A O 1
ATOM 717 N N . ASP A 1 106 ? 38.84593 28.53415 89.30537 1.000 69.23854 103 ASP A N 1
ATOM 718 C CA . ASP A 1 106 ? 40.23821 28.38728 89.72773 1.000 73.05661 103 ASP A CA 1
ATOM 719 C C . ASP A 1 106 ? 40.42080 28.78069 91.18852 1.000 80.23162 103 ASP A C 1
ATOM 720 O O . ASP A 1 106 ? 41.11268 28.09111 91.95160 1.000 76.56696 103 ASP A O 1
ATOM 725 N N . GLU A 1 107 ? 39.82368 29.90908 91.58506 1.000 83.26487 104 GLU A N 1
ATOM 726 C CA . GLU A 1 107 ? 39.97260 30.40084 92.95047 1.000 68.28642 104 GLU A CA 1
ATOM 727 C C . GLU A 1 107 ? 39.50962 29.36622 93.96331 1.000 74.81266 104 GLU A C 1
ATOM 728 O O . GLU A 1 107 ? 40.10791 29.22693 95.03429 1.000 77.62211 104 GLU A O 1
ATOM 734 N N . GLU A 1 108 ? 38.45573 28.61811 93.63604 1.000 67.87158 105 GLU A N 1
ATOM 735 C CA . GLU A 1 108 ? 37.95047 27.61784 94.56920 1.000 68.05816 105 GLU A CA 1
ATOM 736 C C . GLU A 1 108 ? 38.89329 26.42445 94.66995 1.000 70.92965 105 GLU A C 1
ATOM 737 O O . GLU A 1 108 ? 39.10211 25.88689 95.76308 1.000 79.81440 105 GLU A O 1
ATOM 743 N N . TRP A 1 109 ? 39.47154 25.99493 93.54482 1.000 72.68152 106 TRP A N 1
ATOM 744 C CA . TRP A 1 109 ? 40.48223 24.94136 93.58709 1.000 74.62478 106 TRP A CA 1
ATOM 745 C C . TRP A 1 109 ? 41.65138 25.35237 94.47409 1.000 68.56596 106 TRP A C 1
ATOM 746 O O . TRP A 1 109 ? 42.07948 24.59603 95.35938 1.000 72.39246 106 TRP A O 1
ATOM 757 N N . MET A 1 110 ? 42.16778 26.56643 94.25865 1.000 65.93345 107 MET A N 1
ATOM 758 C CA . MET A 1 110 ? 43.30243 27.04050 95.04523 1.000 71.42791 107 MET A CA 1
ATOM 759 C C . MET A 1 110 ? 42.93545 27.19677 96.51702 1.000 75.16850 107 MET A C 1
ATOM 760 O O . MET A 1 110 ? 43.74582 26.88833 97.39844 1.000 66.82724 107 MET A O 1
ATOM 765 N N . ARG A 1 111 ? 41.71780 27.66600 96.80493 1.000 69.02509 108 ARG A N 1
ATOM 766 C CA . ARG A 1 111 ? 41.29989 27.83696 98.19126 1.000 69.00109 108 ARG A CA 1
ATOM 767 C C . ARG A 1 111 ? 41.15921 26.49511 98.89269 1.000 73.37316 108 ARG A C 1
ATOM 768 O O . ARG A 1 111 ? 41.54244 26.35786 100.05924 1.000 75.13955 108 ARG A O 1
ATOM 776 N N . PHE A 1 112 ? 40.60617 25.49510 98.20331 1.000 73.84599 109 PHE A N 1
ATOM 777 C CA . PHE A 1 112 ? 40.51466 24.16602 98.79401 1.000 69.87406 109 PHE A CA 1
ATOM 778 C C . PHE A 1 112 ? 41.89907 23.59285 99.05636 1.000 64.52992 109 PHE A C 1
ATOM 779 O O . PHE A 1 112 ? 42.13005 22.96103 100.09333 1.000 67.42138 109 PHE A O 1
ATOM 787 N N . TYR A 1 113 ? 42.84037 23.81638 98.13571 1.000 62.27202 110 TYR A N 1
ATOM 788 C CA . TYR A 1 113 ? 44.20347 23.34659 98.36750 1.000 66.20854 110 TYR A CA 1
ATOM 789 C C . TYR A 1 113 ? 44.83243 24.04333 99.56820 1.000 68.06006 110 TYR A C 1
ATOM 790 O O . TYR A 1 113 ? 45.49684 23.40228 100.39056 1.000 72.13925 110 TYR A O 1
ATOM 799 N N . GLN A 1 114 ? 44.63240 25.35780 99.68483 1.000 73.26289 111 GLN A N 1
ATOM 800 C CA . GLN A 1 114 ? 45.24152 26.11317 100.77544 1.000 72.85811 111 GLN A CA 1
ATOM 801 C C . GLN A 1 114 ? 44.62828 25.74340 102.12103 1.000 70.66303 111 GLN A C 1
ATOM 802 O O . GLN A 1 114 ? 45.32818 25.70673 103.13947 1.000 78.10634 111 GLN A O 1
ATOM 808 N N . VAL A 1 115 ? 43.32718 25.45898 102.14432 1.000 68.01675 112 VAL A N 1
ATOM 809 C CA . VAL A 1 115 ? 42.64291 25.17786 103.40086 1.000 57.83554 112 VAL A CA 1
ATOM 810 C C . VAL A 1 115 ? 42.88796 23.74091 103.84293 1.000 68.74360 112 VAL A C 1
ATOM 811 O O . VAL A 1 115 ? 43.21464 23.48144 105.00696 1.000 72.68158 112 VAL A O 1
ATOM 815 N N . ASN A 1 116 ? 42.74585 22.78753 102.92139 1.000 63.35203 113 ASN A N 1
ATOM 816 C CA . ASN A 1 116 ? 42.76281 21.37240 103.26974 1.000 63.80134 113 ASN A CA 1
ATOM 817 C C . ASN A 1 116 ? 44.16119 20.77130 103.31225 1.000 62.39967 113 ASN A C 1
ATOM 818 O O . ASN A 1 116 ? 44.40514 19.85548 104.10642 1.000 62.80609 113 ASN A O 1
ATOM 823 N N . VAL A 1 117 ? 45.08171 21.25075 102.48242 1.000 58.89923 114 VAL A N 1
ATOM 824 C CA . VAL A 1 117 ? 46.40623 20.65771 102.34330 1.000 65.91751 114 VAL A CA 1
ATOM 825 C C . VAL A 1 117 ? 47.48177 21.53045 102.98160 1.000 64.60118 114 VAL A C 1
ATOM 826 O O . VAL A 1 117 ? 48.27680 21.05443 103.79338 1.000 70.84179 114 VAL A O 1
ATOM 830 N N . LEU A 1 118 ? 47.52006 22.81731 102.62689 1.000 61.20010 115 LEU A N 1
ATOM 831 C CA . LEU A 1 118 ? 48.63552 23.65357 103.05803 1.000 74.13449 115 LEU A CA 1
ATOM 832 C C . LEU A 1 118 ? 48.58286 23.95614 104.55204 1.000 73.10607 115 LEU A C 1
ATOM 833 O O . LEU A 1 118 ? 49.62163 24.23061 105.15884 1.000 70.38317 115 LEU A O 1
ATOM 838 N N . SER A 1 119 ? 47.39997 23.90751 105.16602 1.000 64.72396 116 SER A N 1
ATOM 839 C CA . SER A 1 119 ? 47.31640 24.11284 106.60903 1.000 68.75134 116 SER A CA 1
ATOM 840 C C . SER A 1 119 ? 48.06727 23.01642 107.35915 1.000 71.68620 116 SER A C 1
ATOM 841 O O . SER A 1 119 ? 48.87956 23.29370 108.25731 1.000 76.67882 116 SER A O 1
ATOM 844 N N . GLY A 1 120 ? 47.80364 21.75775 107.00105 1.000 62.23210 117 GLY A N 1
ATOM 845 C CA . GLY A 1 120 ? 48.54055 20.66088 107.60265 1.000 59.24391 117 GLY A CA 1
ATOM 846 C C . GLY A 1 120 ? 50.02274 20.72598 107.29649 1.000 60.55137 117 GLY A C 1
ATOM 847 O O . GLY A 1 120 ? 50.85583 20.39972 108.14525 1.000 66.10325 117 GLY A O 1
ATOM 848 N N . VAL A 1 121 ? 50.37144 21.15582 106.08103 1.000 67.86727 118 VAL A N 1
ATOM 849 C CA . VAL A 1 121 ? 51.77798 21.30899 105.72082 1.000 65.35623 118 VAL A CA 1
ATOM 850 C C . VAL A 1 121 ? 52.44295 22.34590 106.61523 1.000 63.41638 118 VAL A C 1
ATOM 851 O O . VAL A 1 121 ? 53.57644 22.15915 107.06713 1.000 63.41760 118 VAL A O 1
ATOM 855 N N . ARG A 1 122 ? 51.74342 23.44840 106.89204 1.000 59.32318 119 ARG A N 1
ATOM 856 C CA . ARG A 1 122 ? 52.27334 24.48272 107.77563 1.000 71.78002 119 ARG A CA 1
ATOM 857 C C . ARG A 1 122 ? 52.51717 23.93202 109.17379 1.000 66.43847 119 ARG A C 1
ATOM 858 O O . ARG A 1 122 ? 53.60681 24.09487 109.74451 1.000 61.57023 119 ARG A O 1
ATOM 866 N N . LEU A 1 123 ? 51.49962 23.28098 109.74442 1.000 61.73904 120 LEU A N 1
ATOM 867 C CA . LEU A 1 123 ? 51.63641 22.74973 111.09794 1.000 60.68207 120 LEU A CA 1
ATOM 868 C C . LEU A 1 123 ? 52.77005 21.73342 111.18200 1.000 67.75995 120 LEU A C 1
ATOM 869 O O . LEU A 1 123 ? 53.55801 21.74638 112.13886 1.000 58.23873 120 LEU A O 1
ATOM 874 N N . ALA A 1 124 ? 52.87436 20.85006 110.18311 1.000 60.49778 121 ALA A N 1
ATOM 875 C CA . ALA A 1 124 ? 53.94291 19.85740 110.17843 1.000 59.84261 121 ALA A CA 1
ATOM 876 C C . ALA A 1 124 ? 55.30733 20.51745 110.03863 1.000 62.52686 121 ALA A C 1
ATOM 877 O O . ALA A 1 124 ? 56.24163 20.18443 110.77625 1.000 66.16725 121 ALA A O 1
ATOM 879 N N . ARG A 1 125 ? 55.43803 21.46176 109.10303 1.000 65.01585 122 ARG A N 1
ATOM 880 C CA . ARG A 1 125 ? 56.69651 22.17146 108.91504 1.000 71.03662 122 ARG A CA 1
ATOM 881 C C . ARG A 1 125 ? 57.14719 22.85616 110.19426 1.000 66.83595 122 ARG A C 1
ATOM 882 O O . ARG A 1 125 ? 58.35222 22.94702 110.45743 1.000 63.14190 122 ARG A O 1
ATOM 890 N N . HIS A 1 126 ? 56.20358 23.34059 111.00414 1.000 64.26859 123 HIS A N 1
ATOM 891 C CA . HIS A 1 126 ? 56.62103 24.00064 112.23710 1.000 67.93214 123 HIS A CA 1
ATOM 892 C C . HIS A 1 126 ? 56.96759 23.00516 113.33986 1.000 68.88647 123 HIS A C 1
ATOM 893 O O . HIS A 1 126 ? 57.96834 23.18694 114.04173 1.000 65.13152 123 HIS A O 1
ATOM 900 N N . TYR A 1 127 ? 56.16186 21.95531 113.51928 1.000 70.94309 124 TYR A N 1
ATOM 901 C CA . TYR A 1 127 ? 56.32254 21.10217 114.69253 1.000 55.93233 124 TYR A CA 1
ATOM 902 C C . TYR A 1 127 ? 57.29321 19.94244 114.49917 1.000 60.39841 124 TYR A C 1
ATOM 903 O O . TYR A 1 127 ? 57.78407 19.40156 115.49655 1.000 72.78120 124 TYR A O 1
ATOM 912 N N . ALA A 1 128 ? 57.58959 19.54706 113.26248 1.000 65.73679 125 ALA A N 1
ATOM 913 C CA . ALA A 1 128 ? 58.45072 18.39816 113.00214 1.000 68.90194 125 ALA A CA 1
ATOM 914 C C . ALA A 1 128 ? 59.89925 18.56042 113.47205 1.000 65.39172 125 ALA A C 1
ATOM 915 O O . ALA A 1 128 ? 60.48723 17.57830 113.94239 1.000 64.05575 125 ALA A O 1
ATOM 917 N N . PRO A 1 129 ? 60.52901 19.74150 113.34565 1.000 71.69402 126 PRO A N 1
ATOM 918 C CA . PRO A 1 129 ? 61.95378 19.83171 113.72453 1.000 69.50412 126 PRO A CA 1
ATOM 919 C C . PRO A 1 129 ? 62.23056 19.51692 115.18559 1.000 64.38211 126 PRO A C 1
ATOM 920 O O . PRO A 1 129 ? 63.20488 18.81596 115.48497 1.000 71.61799 126 PRO A O 1
ATOM 924 N N . SER A 1 130 ? 61.41080 20.01902 116.11073 1.000 63.27467 127 SER A N 1
ATOM 925 C CA . SER A 1 130 ? 61.63041 19.71077 117.52233 1.000 73.70187 127 SER A CA 1
ATOM 926 C C . SER A 1 130 ? 61.39612 18.23042 117.80573 1.000 72.47794 127 SER A C 1
ATOM 927 O O . SER A 1 130 ? 62.10442 17.62763 118.62509 1.000 68.44806 127 SER A O 1
ATOM 930 N N . MET A 1 131 ? 60.40464 17.62983 117.13694 1.000 64.64639 128 MET A N 1
ATOM 931 C CA . MET A 1 131 ? 60.21296 16.18635 117.22964 1.000 61.42929 128 MET A CA 1
ATOM 932 C C . MET A 1 131 ? 61.46935 15.44294 116.80062 1.000 68.44211 128 MET A C 1
ATOM 933 O O . MET A 1 131 ? 61.90501 14.50173 117.47306 1.000 74.25658 128 MET A O 1
ATOM 938 N N . VAL A 1 132 ? 62.06030 15.85121 115.67559 1.000 61.05821 129 VAL A N 1
ATOM 939 C CA . VAL A 1 132 ? 63.27343 15.20701 115.18574 1.000 65.87699 129 VAL A CA 1
ATOM 940 C C . VAL A 1 132 ? 64.42128 15.41609 116.16283 1.000 65.22817 129 VAL A C 1
ATOM 941 O O . VAL A 1 132 ? 65.26415 14.52746 116.34486 1.000 57.08154 129 VAL A O 1
ATOM 945 N N . GLU A 1 133 ? 64.47047 16.58070 116.81208 1.000 68.20191 130 GLU A N 1
ATOM 946 C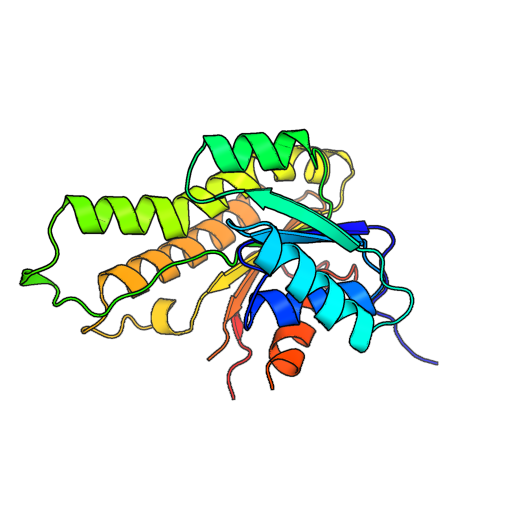 CA . GLU A 1 133 ? 65.55237 16.85794 117.75076 1.000 74.55086 130 GLU A CA 1
ATOM 947 C C . GLU A 1 133 ? 65.44912 15.96757 118.98339 1.000 74.57585 130 GLU A C 1
ATOM 948 O O . GLU A 1 133 ? 66.43983 15.36040 119.40688 1.000 71.24275 130 GLU A O 1
ATOM 954 N N . GLN A 1 134 ? 64.25329 15.86642 119.56986 1.000 69.51309 131 GLN A N 1
ATOM 955 C CA . GLN A 1 134 ? 64.08893 15.01321 120.74241 1.000 65.54323 131 GLN A CA 1
ATOM 956 C C . GLN A 1 134 ? 64.10555 13.52947 120.39876 1.000 66.81453 131 GLN A C 1
ATOM 957 O O . GLN A 1 134 ? 64.07820 12.70045 121.31418 1.000 66.29192 131 GLN A O 1
ATOM 963 N N . GLY A 1 135 ? 64.15177 13.17689 119.11602 1.000 62.12450 132 GLY A N 1
ATOM 964 C CA . GLY A 1 135 ? 64.24822 11.79129 118.70716 1.000 51.30686 132 GLY A CA 1
ATOM 965 C C . GLY A 1 135 ? 62.96061 11.00280 118.76374 1.000 58.99416 132 GLY A C 1
ATOM 966 O O . GLY A 1 135 ? 63.00833 9.77140 118.67082 1.000 57.25467 132 GLY A O 1
ATOM 967 N N . TRP A 1 136 ? 61.81391 11.66420 118.91285 1.000 57.79203 133 TRP A N 1
ATOM 968 C CA . TRP A 1 136 ? 60.53025 10.98016 118.97837 1.000 58.88003 133 TRP A CA 1
ATOM 969 C C . TRP A 1 136 ? 59.43162 11.94881 118.56582 1.000 68.58004 133 TRP A C 1
ATOM 970 O O . TRP A 1 136 ? 59.44456 13.11614 118.96777 1.000 68.03465 133 TRP A O 1
ATOM 981 N N . GLY A 1 137 ? 58.48435 11.45975 117.77034 1.000 60.86274 134 GLY A N 1
ATOM 982 C CA . GLY A 1 137 ? 57.38408 12.29380 117.32897 1.000 55.25289 134 GLY A CA 1
ATOM 983 C C . GLY A 1 137 ? 56.36859 11.49513 116.54473 1.000 66.02766 134 GLY A C 1
ATOM 984 O O . GLY A 1 137 ? 56.66618 10.41950 116.01247 1.000 62.48872 134 GLY A O 1
ATOM 985 N N . ARG A 1 138 ? 55.15406 12.04011 116.48457 1.000 56.99163 135 ARG A N 1
ATOM 986 C CA . ARG A 1 138 ? 54.05465 11.43306 115.74515 1.000 54.19343 135 ARG A CA 1
ATOM 987 C C . ARG A 1 138 ? 53.31929 12.52190 114.98110 1.000 68.96087 135 ARG A C 1
ATOM 988 O O . ARG A 1 138 ? 52.93713 13.53954 115.56749 1.000 61.79606 135 ARG A O 1
ATOM 996 N N . ILE A 1 139 ? 53.13317 12.31135 113.67818 1.000 63.24195 136 ILE A N 1
ATOM 997 C CA . ILE A 1 139 ? 52.35590 13.20642 112.82564 1.000 55.99630 136 ILE A CA 1
ATOM 998 C C . ILE A 1 139 ? 51.31769 12.36383 112.09410 1.000 58.77014 136 ILE A C 1
ATOM 999 O O . ILE A 1 139 ? 51.67087 11.40231 111.40155 1.000 54.56092 136 ILE A O 1
ATOM 1004 N N . ILE A 1 140 ? 50.04356 12.72246 112.24461 1.000 59.28412 137 ILE A N 1
ATOM 1005 C CA . ILE A 1 140 ? 48.92405 11.88273 111.82933 1.000 61.04275 137 ILE A CA 1
ATOM 1006 C C . ILE A 1 140 ? 47.96487 12.72594 111.00160 1.000 63.19294 137 ILE A C 1
ATOM 1007 O O . ILE A 1 140 ? 47.46399 13.74514 111.48513 1.000 63.03074 137 ILE A O 1
ATOM 1012 N N . PHE A 1 141 ? 47.68028 12.28592 109.77784 1.000 61.36098 138 PHE A N 1
ATOM 1013 C CA . PHE A 1 141 ? 46.74301 12.96685 108.89061 1.000 59.54901 138 PHE A CA 1
ATOM 1014 C C . PHE A 1 141 ? 45.42077 12.21131 108.86981 1.000 63.38560 138 PHE A C 1
ATOM 1015 O O . PHE A 1 141 ? 45.40442 10.99563 108.64906 1.000 63.69817 138 PHE A O 1
ATOM 1023 N N . ILE A 1 142 ? 44.31521 12.92193 109.08102 1.000 55.29839 139 ILE A N 1
ATOM 1024 C CA . ILE A 1 142 ? 42.99096 12.31111 109.03262 1.000 58.07097 139 ILE A CA 1
ATOM 1025 C C . ILE A 1 142 ? 42.37993 12.66061 107.68190 1.000 73.90133 139 ILE A C 1
ATOM 1026 O O . ILE A 1 142 ? 42.06729 13.82486 107.40700 1.000 74.89139 139 ILE A O 1
ATOM 1031 N N . SER A 1 143 ? 42.22384 11.64894 106.83245 1.000 77.65206 140 SER A N 1
ATOM 1032 C CA . SER A 1 143 ? 41.74669 11.81782 105.46885 1.000 81.11868 140 SER A CA 1
ATOM 1033 C C . SER A 1 143 ? 40.68374 10.77083 105.18055 1.000 81.44455 140 SER A C 1
ATOM 1034 O O . SER A 1 143 ? 40.83124 9.60657 105.55968 1.000 84.39018 140 SER A O 1
ATOM 1037 N N . SER A 1 144 ? 39.61715 11.18564 104.50660 1.000 94.37773 141 SER A N 1
ATOM 1038 C CA . SER A 1 144 ? 38.50608 10.28537 104.24884 1.000 101.98738 141 SER A CA 1
ATOM 1039 C C . SER A 1 144 ? 38.83221 9.32054 103.11146 1.000 105.70285 141 SER A C 1
ATOM 1040 O O . SER A 1 144 ? 39.69121 9.57757 102.26187 1.000 89.84139 141 SER A O 1
ATOM 1043 N N . GLU A 1 145 ? 38.11313 8.19427 103.10182 1.000 105.99074 142 GLU A N 1
ATOM 1044 C CA . GLU A 1 145 ? 38.26031 7.19633 102.04802 1.000 106.96752 142 GLU A CA 1
ATOM 1045 C C . GLU A 1 145 ? 37.98316 7.75669 100.65940 1.000 116.42048 142 GLU A C 1
ATOM 1046 O O . GLU A 1 145 ? 38.29909 7.08812 99.66916 1.000 114.99748 142 GLU A O 1
ATOM 1048 N N . SER A 1 146 ? 37.40128 8.95565 100.55925 1.000 116.00305 143 SER A N 1
ATOM 1049 C CA . SER A 1 146 ? 37.26472 9.61215 99.26510 1.000 106.70771 143 SER A CA 1
ATOM 1050 C C . SER A 1 146 ? 38.61673 9.94301 98.65031 1.000 109.13993 143 SER A C 1
ATOM 1051 O O . SER A 1 146 ? 38.68215 10.26093 97.45911 1.000 115.99041 143 SER A O 1
ATOM 1054 N N . GLY A 1 147 ? 39.69403 9.87826 99.43682 1.000 110.50970 144 GLY A N 1
ATOM 1055 C CA . GLY A 1 147 ? 41.00958 10.20558 98.91948 1.000 101.15395 144 GLY A CA 1
ATOM 1056 C C . GLY A 1 147 ? 41.62046 9.12767 98.05254 1.000 104.33747 144 GLY A C 1
ATOM 1057 O O . GLY A 1 147 ? 42.44246 9.42796 97.18133 1.000 101.62203 144 GLY A O 1
ATOM 1058 N N . VAL A 1 148 ? 41.24142 7.86977 98.26757 1.000 114.61188 145 VAL A N 1
ATOM 1059 C CA . VAL A 1 148 ? 41.79952 6.78930 97.46298 1.000 116.90307 145 VAL A CA 1
ATOM 1060 C C . VAL A 1 148 ? 40.97438 6.53347 96.20149 1.000 123.87139 145 VAL A C 1
ATOM 1061 O O . VAL A 1 148 ? 41.52798 6.12808 95.17377 1.000 120.29827 145 VAL A O 1
ATOM 1065 N N . ALA A 1 149 ? 39.66449 6.77998 96.24784 1.000 120.77385 146 ALA A N 1
ATOM 1066 C CA . ALA A 1 149 ? 38.76881 6.60498 95.10393 1.000 109.80113 146 ALA A CA 1
ATOM 1067 C C . ALA A 1 149 ? 37.96279 7.89391 94.98428 1.000 107.85310 146 ALA A C 1
ATOM 1068 O O . ALA A 1 149 ? 36.94533 8.06273 95.66171 1.000 109.31226 146 ALA A O 1
ATOM 1070 N N . ILE A 1 150 ? 38.42711 8.79491 94.12395 1.000 105.25588 147 ILE A N 1
ATOM 1071 C CA . ILE A 1 150 ? 37.82531 10.12943 94.01747 1.000 103.78290 147 ILE A CA 1
ATOM 1072 C C . ILE A 1 150 ? 36.38843 9.99407 93.52711 1.000 103.83605 147 ILE A C 1
ATOM 1073 O O . ILE A 1 150 ? 36.15098 9.37457 92.47211 1.000 101.66499 147 ILE A O 1
ATOM 1078 N N . PRO A 1 151 ? 35.40338 10.55999 94.23196 1.000 105.83415 148 PRO A N 1
ATOM 1079 C CA . PRO A 1 151 ? 33.99788 10.21030 93.94127 1.000 103.34943 148 PRO A CA 1
ATOM 1080 C C . PRO A 1 151 ? 33.52767 10.58525 92.54406 1.000 101.93339 148 PRO A C 1
ATOM 1081 O O . PRO A 1 151 ? 32.92763 9.75032 91.85457 1.000 106.62488 148 PRO A O 1
ATOM 1085 N N . GLY A 1 152 ? 33.76656 11.82240 92.10420 1.000 90.31485 149 GLY A N 1
ATOM 1086 C CA . GLY A 1 152 ? 33.30398 12.30634 90.81346 1.000 89.18491 149 GLY A CA 1
ATOM 1087 C C . GLY A 1 152 ? 32.32887 13.46298 90.91816 1.000 89.03214 149 GLY A C 1
ATOM 1088 O O . GLY A 1 152 ? 32.27677 14.30723 90.01808 1.000 75.06549 149 GLY A O 1
ATOM 1089 N N . ASP A 1 153 ? 31.54465 13.50611 91.99244 1.000 99.95068 150 ASP A N 1
ATOM 1090 C CA . ASP A 1 153 ? 30.73965 14.67151 92.32746 1.000 100.62524 150 ASP A CA 1
ATOM 1091 C C . ASP A 1 153 ? 31.40604 15.54340 93.38190 1.000 98.39782 150 ASP A C 1
ATOM 1092 O O . ASP A 1 153 ? 30.87224 16.60302 93.72488 1.000 90.92185 150 ASP A O 1
ATOM 1097 N N . MET A 1 154 ? 32.55384 15.11188 93.90855 1.000 93.98836 151 MET A N 1
ATOM 1098 C CA . MET A 1 154 ? 33.32273 15.85942 94.89538 1.000 82.71687 151 MET A CA 1
ATOM 1099 C C . MET A 1 154 ? 34.80130 15.78246 94.50393 1.000 82.65820 151 MET A C 1
ATOM 1100 O O . MET A 1 154 ? 35.65237 15.30792 95.25043 1.000 82.51294 151 MET A O 1
ATOM 1105 N N . ILE A 1 155 ? 35.11387 16.25996 93.29627 1.000 87.89453 152 ILE A N 1
ATOM 1106 C CA . ILE A 1 155 ? 36.44868 16.06188 92.73659 1.000 74.02862 152 ILE A CA 1
ATOM 1107 C C . ILE A 1 155 ? 37.48295 16.90151 93.47818 1.000 71.74481 152 ILE A C 1
ATOM 1108 O O . ILE A 1 155 ? 38.58268 16.42440 93.78034 1.000 70.60407 152 ILE A O 1
ATOM 1113 N N . ASN A 1 156 ? 37.15544 18.16125 93.77590 1.000 69.95065 153 ASN A N 1
ATOM 1114 C CA . ASN A 1 156 ? 38.08424 19.02560 94.50152 1.000 72.19010 153 ASN A CA 1
ATOM 1115 C C . ASN A 1 156 ? 38.46185 18.41741 95.85005 1.000 75.98761 153 ASN A C 1
ATOM 1116 O O . ASN A 1 156 ? 39.64796 18.32882 96.20318 1.000 72.87917 153 ASN A O 1
ATOM 1121 N N . TYR A 1 157 ? 37.45693 17.97666 96.61032 1.000 67.19189 154 TYR A N 1
ATOM 1122 C CA . TYR A 1 157 ? 37.70520 17.42927 97.93915 1.000 74.55868 154 TYR A CA 1
ATOM 1123 C C . TYR A 1 157 ? 38.52866 16.14759 97.87481 1.000 73.90073 154 TYR A C 1
ATOM 1124 O O . TYR A 1 157 ? 39.45463 15.95543 98.67381 1.000 84.96090 154 TYR A O 1
ATOM 1133 N N . GLY A 1 158 ? 38.19873 15.25026 96.94394 1.000 63.14874 155 GLY A N 1
ATOM 1134 C CA . GLY A 1 158 ? 38.97414 14.02666 96.81190 1.000 74.41203 155 GLY A CA 1
ATOM 1135 C C . GLY A 1 158 ? 40.40900 14.29428 96.39861 1.000 70.52436 155 GLY A C 1
ATOM 1136 O O . GLY A 1 158 ? 41.33896 13.61954 96.85767 1.000 72.99227 155 GLY A O 1
ATOM 1137 N N . VAL A 1 159 ? 40.60809 15.28492 95.52544 1.000 62.97131 156 VAL A N 1
ATOM 1138 C CA . VAL A 1 159 ? 41.95828 15.67756 95.13410 1.000 66.11611 156 VAL A CA 1
ATOM 1139 C C . VAL A 1 159 ? 42.74472 16.14195 96.35172 1.000 67.65864 156 VAL A C 1
ATOM 1140 O O . VAL A 1 159 ? 43.90292 15.75633 96.54694 1.000 68.13075 156 VAL A O 1
ATOM 1144 N N . THR A 1 160 ? 42.12348 16.97053 97.19752 1.000 73.15171 157 THR A N 1
ATOM 1145 C CA . THR A 1 160 ? 42.82510 17.43600 98.39486 1.000 65.64288 157 THR A CA 1
ATOM 1146 C C . THR A 1 160 ? 43.11634 16.28497 99.35565 1.000 70.06058 157 THR A C 1
ATOM 1147 O O . THR A 1 160 ? 44.17468 16.25160 99.99674 1.000 67.92850 157 THR A O 1
ATOM 1151 N N . LYS A 1 161 ? 42.19599 15.32437 99.46024 1.000 61.31362 158 LYS A N 1
ATOM 1152 C CA . LYS A 1 161 ? 42.40762 14.20044 100.36973 1.000 58.97949 158 LYS A CA 1
ATOM 1153 C C . LYS A 1 161 ? 43.57510 13.32502 99.91581 1.000 68.27035 158 LYS A C 1
ATOM 1154 O O . LYS A 1 161 ? 44.43377 12.94359 100.72610 1.000 65.88363 158 LYS A O 1
ATOM 1156 N N . SER A 1 162 ? 43.63147 13.00185 98.62047 1.000 70.74545 159 SER A N 1
ATOM 1157 C CA . SER A 1 162 ? 44.77144 12.24689 98.10186 1.000 64.66226 159 SER A CA 1
ATOM 1158 C C . SER A 1 162 ? 46.06035 13.06158 98.16163 1.000 60.89560 159 SER A C 1
ATOM 1159 O O . SER A 1 162 ? 47.14901 12.49456 98.33930 1.000 66.66212 159 SER A O 1
ATOM 1162 N N . ALA A 1 163 ? 45.96105 14.38838 98.03666 1.000 57.65536 160 ALA A N 1
ATOM 1163 C CA . ALA A 1 163 ? 47.13196 15.23171 98.24462 1.000 63.68250 160 ALA A CA 1
ATOM 1164 C C . ALA A 1 163 ? 47.65420 15.10643 99.67129 1.000 66.00935 160 ALA A C 1
ATOM 1165 O O . ALA A 1 163 ? 48.86871 15.06478 99.89365 1.000 67.75450 160 ALA A O 1
ATOM 1167 N N . ASN A 1 164 ? 46.74768 15.05224 100.65212 1.000 63.64311 161 ASN A N 1
ATOM 1168 C CA . ASN A 1 164 ? 47.16010 14.86153 102.04202 1.000 67.52566 161 ASN A CA 1
ATOM 1169 C C . ASN A 1 164 ? 47.80891 13.49801 102.24137 1.000 65.79818 161 ASN A C 1
ATOM 1170 O O . ASN A 1 164 ? 48.80318 13.37109 102.97104 1.000 68.83578 161 ASN A O 1
ATOM 1175 N N . LEU A 1 165 ? 47.23595 12.46010 101.62493 1.000 56.06404 162 LEU A N 1
ATOM 1176 C CA . LEU A 1 165 ? 47.85737 11.13912 101.68240 1.000 53.66614 162 LEU A CA 1
ATOM 1177 C C . LEU A 1 165 ? 49.28008 11.18647 101.13870 1.000 58.04458 162 LEU A C 1
ATOM 1178 O O . LEU A 1 165 ? 50.20967 10.62744 101.73989 1.000 64.05724 162 LEU A O 1
ATOM 1183 N N . ALA A 1 166 ? 49.46458 11.86481 100.00406 1.000 67.42888 163 ALA A N 1
ATOM 1184 C CA . ALA A 1 166 ? 50.79680 12.04459 99.43862 1.000 65.72020 163 ALA A CA 1
ATOM 1185 C C . ALA A 1 166 ? 51.71289 12.79592 100.39637 1.000 64.95454 163 ALA A C 1
ATOM 1186 O O . ALA A 1 166 ? 52.89148 12.45004 100.54028 1.000 63.46946 163 ALA A O 1
ATOM 1188 N N . VAL A 1 167 ? 51.19240 13.84329 101.03892 1.000 55.07293 164 VAL A N 1
ATOM 1189 C CA . VAL A 1 167 ? 51.99099 14.62833 101.97714 1.000 65.41848 164 VAL A CA 1
ATOM 1190 C C . VAL A 1 167 ? 52.50937 13.73894 103.09885 1.000 67.51149 164 VAL A C 1
ATOM 1191 O O . VAL A 1 167 ? 53.69580 13.77459 103.45249 1.000 58.56009 164 VAL A O 1
ATOM 1195 N N . SER A 1 168 ? 51.62196 12.92194 103.67148 1.000 57.07869 165 SER A N 1
ATOM 1196 C CA . SER A 1 168 ? 52.02048 12.09032 104.80261 1.000 64.14742 165 SER A CA 1
ATOM 1197 C C . SER A 1 168 ? 53.01513 11.01623 104.36926 1.000 63.95885 165 SER A C 1
ATOM 1198 O O . SER A 1 168 ? 54.00319 10.76150 105.06435 1.000 68.10522 165 SER A O 1
ATOM 1201 N N . HIS A 1 169 ? 52.78509 10.38877 103.21151 1.000 65.41433 166 HIS A N 1
ATOM 1202 C CA . HIS A 1 169 ? 53.73051 9.39873 102.69780 1.000 66.52740 166 HIS A CA 1
ATOM 1203 C C . HIS A 1 169 ? 55.11399 10.01334 102.48717 1.000 66.44403 166 HIS A C 1
ATOM 1204 O O . HIS A 1 169 ? 56.13626 9.47068 102.94122 1.000 69.19142 166 HIS A O 1
ATOM 1211 N N . GLY A 1 170 ? 55.16174 11.15830 101.80287 1.000 65.87061 167 GLY A N 1
ATOM 1212 C CA . GLY A 1 170 ? 56.43904 11.77907 101.49943 1.000 69.14275 167 GLY A CA 1
ATOM 1213 C C . GLY A 1 170 ? 57.16966 12.26942 102.73343 1.000 63.47229 167 GLY A C 1
ATOM 1214 O O . GLY A 1 170 ? 58.38366 12.08557 102.85634 1.000 67.83113 167 GLY A O 1
ATOM 1215 N N . LEU A 1 171 ? 56.45056 12.90110 103.66662 1.000 57.71974 168 LEU A N 1
ATOM 1216 C CA . LEU A 1 171 ? 57.11927 13.36681 104.87454 1.000 70.52373 168 LEU A CA 1
ATOM 1217 C C . LEU A 1 171 ? 57.53024 12.19945 105.76033 1.000 62.69772 168 LEU A C 1
ATOM 1218 O O . LEU A 1 171 ? 58.51659 12.30503 106.49562 1.000 61.19638 168 LEU A O 1
ATOM 1223 N N . ALA A 1 172 ? 56.81482 11.07324 105.69255 1.000 57.38602 169 ALA A N 1
ATOM 1224 C CA . ALA A 1 172 ? 57.28029 9.87978 106.38438 1.000 55.10619 169 ALA A CA 1
ATOM 1225 C C . ALA A 1 172 ? 58.62569 9.43409 105.83783 1.000 62.00745 169 ALA A C 1
ATOM 1226 O O . ALA A 1 172 ? 59.57033 9.19469 106.59858 1.000 63.27188 169 ALA A O 1
ATOM 1228 N N . LYS A 1 173 ? 58.73179 9.31981 104.51127 1.000 69.97785 170 LYS A N 1
ATOM 1229 C CA . LYS A 1 173 ? 60.01722 8.95042 103.92116 1.000 62.84545 170 LYS A CA 1
ATOM 1230 C C . LYS A 1 173 ? 61.09862 9.97056 104.26504 1.000 61.48961 170 LYS A C 1
ATOM 1231 O O . LYS A 1 173 ? 62.25405 9.60449 104.51236 1.000 58.47443 170 LYS A O 1
ATOM 1237 N N . ARG A 1 174 ? 60.73442 11.25323 104.31082 1.000 63.40564 171 ARG A N 1
ATOM 1238 C CA . ARG A 1 174 ? 61.70997 12.30122 104.59860 1.000 60.80152 171 ARG A CA 1
ATOM 1239 C C . ARG A 1 174 ? 62.19493 12.23466 106.04359 1.000 69.44178 171 ARG A C 1
ATOM 1240 O O . ARG A 1 174 ? 63.37298 12.49129 106.32130 1.000 74.40243 171 ARG A O 1
ATOM 1248 N N . LEU A 1 175 ? 61.30725 11.88976 106.97449 1.000 61.13454 172 LEU A N 1
ATOM 1249 C CA . LEU A 1 175 ? 61.63962 11.80895 108.39010 1.000 69.99245 172 LEU A CA 1
ATOM 1250 C C . LEU A 1 175 ? 62.04619 10.40682 108.82268 1.000 67.66079 172 LEU A C 1
ATOM 1251 O O . LEU A 1 175 ? 62.23795 10.17397 110.02080 1.000 68.26993 172 LEU A O 1
ATOM 1256 N N . ALA A 1 176 ? 62.17044 9.47271 107.88222 1.000 68.84880 173 ALA A N 1
ATOM 1257 C CA . ALA A 1 176 ? 62.62572 8.13088 108.21444 1.000 69.16249 173 ALA A CA 1
ATOM 1258 C C . ALA A 1 176 ? 64.02756 8.17951 108.81021 1.000 69.84744 173 ALA A C 1
ATOM 1259 O O . ALA A 1 176 ? 64.84678 9.03434 108.46338 1.000 73.45103 173 ALA A O 1
ATOM 1261 N N . GLY A 1 177 ? 64.30054 7.24711 109.72072 1.000 76.38329 174 GLY A N 1
ATOM 1262 C CA . GLY A 1 177 ? 65.53529 7.23101 110.46770 1.000 80.63192 174 GLY A CA 1
ATOM 1263 C C . GLY A 1 177 ? 65.48360 8.02210 111.75884 1.000 70.80597 174 GLY A C 1
ATOM 1264 O O . GLY A 1 177 ? 66.15910 7.65878 112.72666 1.000 77.95130 174 GLY A O 1
ATOM 1265 N N . THR A 1 178 ? 64.70429 9.09958 111.79257 1.000 60.18235 175 THR A N 1
ATOM 1266 C CA . THR A 1 178 ? 64.44293 9.81011 113.03080 1.000 68.32136 175 THR A CA 1
ATOM 1267 C C . THR A 1 178 ? 63.39844 9.04751 113.84225 1.000 79.87450 175 THR A C 1
ATOM 1268 O O . THR A 1 178 ? 62.89277 7.99986 113.42872 1.000 85.89722 175 THR A O 1
ATOM 1272 N N . GLY A 1 179 ? 63.06964 9.57459 115.01488 1.000 50.47105 176 GLY A N 1
ATOM 1273 C CA . GLY A 1 179 ? 62.03660 8.98680 115.83728 1.000 63.96869 176 GLY A CA 1
ATOM 1274 C C . GLY A 1 179 ? 60.63403 9.43969 115.50600 1.000 69.61907 176 GLY A C 1
ATOM 1275 O O . GLY A 1 179 ? 59.69273 9.08475 116.22347 1.000 73.06799 176 GLY A O 1
ATOM 1276 N N . VAL A 1 180 ? 60.46491 10.21195 114.43692 1.000 71.13937 177 VAL A N 1
ATOM 1277 C CA . VAL A 1 180 ? 59.17149 10.75062 114.03866 1.000 72.10527 177 VAL A CA 1
ATOM 1278 C C . VAL A 1 180 ? 58.56352 9.83593 112.98865 1.000 67.36077 177 VAL A C 1
ATOM 1279 O O . VAL A 1 180 ? 59.21843 9.49593 111.99558 1.000 72.20255 177 VAL A O 1
ATOM 1283 N N . THR A 1 181 ? 57.31632 9.43416 113.20698 1.000 64.77557 178 THR A N 1
ATOM 1284 C CA . THR A 1 181 ? 56.55119 8.68485 112.22426 1.000 61.21745 178 THR A CA 1
ATOM 1285 C C . THR A 1 181 ? 55.43604 9.56513 111.68214 1.000 68.15547 178 THR A C 1
ATOM 1286 O O . THR A 1 181 ? 54.85246 10.36859 112.41705 1.000 62.16408 178 THR A O 1
ATOM 1290 N N . VAL A 1 182 ? 55.15225 9.41700 110.39229 1.000 60.98026 179 VAL A N 1
ATOM 1291 C CA . VAL A 1 182 ? 54.07124 10.13534 109.73119 1.000 60.42654 179 VAL A CA 1
ATOM 1292 C C . VAL A 1 182 ? 53.13260 9.09847 109.13417 1.000 60.71819 179 VAL A C 1
ATOM 1293 O O . VAL A 1 182 ? 53.56438 8.23720 108.35779 1.000 55.85008 179 VAL A O 1
ATOM 1297 N N . ASN A 1 183 ? 51.85577 9.17316 109.49968 1.000 57.85081 180 ASN A N 1
ATOM 1298 C CA . ASN A 1 183 ? 50.87380 8.20348 109.04160 1.000 53.17765 180 ASN A CA 1
ATOM 1299 C C . ASN A 1 183 ? 49.55155 8.90460 108.77628 1.000 63.72292 180 ASN A C 1
ATOM 1300 O O . ASN A 1 183 ? 49.29180 9.99989 109.27891 1.000 59.75022 180 ASN A O 1
ATOM 1305 N N . ALA A 1 184 ? 48.71755 8.25436 107.97003 1.000 62.67225 181 ALA A N 1
ATOM 1306 C CA . ALA A 1 184 ? 47.38024 8.73196 107.66056 1.000 61.65572 181 ALA A CA 1
ATOM 1307 C C . ALA A 1 184 ? 46.35337 7.73567 108.17771 1.000 54.58435 181 ALA A C 1
ATOM 1308 O O . ALA A 1 184 ? 46.58062 6.52288 108.16442 1.000 62.01216 181 ALA A O 1
ATOM 1310 N N . VAL A 1 185 ? 45.21729 8.25758 108.63195 1.000 46.28031 182 VAL A N 1
ATOM 1311 C CA . VAL A 1 185 ? 44.14354 7.44916 109.19730 1.000 55.54182 182 VAL A CA 1
ATOM 1312 C C . VAL A 1 185 ? 42.86875 7.75456 108.42615 1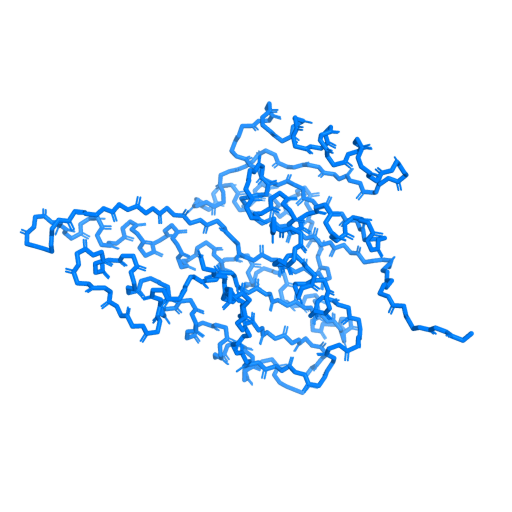.000 60.61770 182 VAL A C 1
ATOM 1313 O O . VAL A 1 185 ? 42.51514 8.92520 108.24510 1.000 67.74674 182 VAL A O 1
ATOM 1317 N N . LEU A 1 186 ? 42.18174 6.70731 107.97482 1.000 67.59903 183 LEU A N 1
ATOM 1318 C CA . LEU A 1 186 ? 41.04904 6.84949 107.05910 1.000 67.58847 183 LEU A CA 1
ATOM 1319 C C . LEU A 1 186 ? 39.75142 6.38581 107.70331 1.000 73.62848 183 LEU A C 1
ATOM 1320 O O . LEU A 1 186 ? 39.51743 5.17065 107.83377 1.000 73.99831 183 LEU A O 1
ATOM 1325 N N . PRO A 1 187 ? 38.88274 7.30042 108.11900 1.000 74.79748 184 PRO A N 1
ATOM 1326 C CA . PRO A 1 187 ? 37.54921 6.91671 108.58159 1.000 77.35912 184 PRO A CA 1
ATOM 1327 C C . PRO A 1 187 ? 36.53702 6.94814 107.44014 1.000 77.68908 184 PRO A C 1
ATOM 1328 O O . PRO A 1 187 ? 36.82868 7.37345 106.32065 1.000 80.78589 184 PRO A O 1
ATOM 1332 N N . GLY A 1 188 ? 35.33060 6.48640 107.75137 1.000 82.43085 185 GLY A N 1
ATOM 1333 C CA . GLY A 1 188 ? 34.25167 6.46389 106.78044 1.000 87.15185 185 GLY A CA 1
ATOM 1334 C C . GLY A 1 188 ? 33.22207 7.55471 107.00333 1.000 91.94913 185 GLY A C 1
ATOM 1335 O O . GLY A 1 188 ? 32.02666 7.28087 107.11414 1.000 92.83404 185 GLY A O 1
ATOM 1336 N N . GLU A 1 232 ? 30.43952 5.67249 117.41490 1.000 87.79480 229 GLU A N 1
ATOM 1337 C CA . GLU A 1 232 ? 31.54278 4.92085 116.82685 1.000 87.13698 229 GLU A CA 1
ATOM 1338 C C . GLU A 1 232 ? 32.74106 5.82841 116.54711 1.000 80.57050 229 GLU A C 1
ATOM 1339 O O . GLU A 1 232 ? 33.77354 5.37553 116.05722 1.000 86.81695 229 GLU A O 1
ATOM 1345 N N . VAL A 1 233 ? 32.58933 7.11560 116.86801 1.000 75.87909 230 VAL A N 1
ATOM 1346 C CA . VAL A 1 233 ? 33.68786 8.06500 116.70091 1.000 74.21043 230 VAL A CA 1
ATOM 1347 C C . VAL A 1 233 ? 34.86709 7.67828 117.58918 1.000 78.65089 230 VAL A C 1
ATOM 1348 O O . VAL A 1 233 ? 36.03545 7.82956 117.20511 1.000 76.57143 230 VAL A O 1
ATOM 1352 N N . ASP A 1 234 ? 34.58097 7.16725 118.78993 1.000 71.41159 231 ASP A N 1
ATOM 1353 C CA . ASP A 1 234 ? 35.64658 6.69763 119.66950 1.000 69.18095 231 ASP A CA 1
ATOM 1354 C C . ASP A 1 234 ? 36.39797 5.51953 119.05926 1.000 71.84994 231 ASP A C 1
ATOM 1355 O O . ASP A 1 234 ? 37.59671 5.34796 119.31035 1.000 64.10279 231 ASP A O 1
ATOM 1360 N N . GLU A 1 2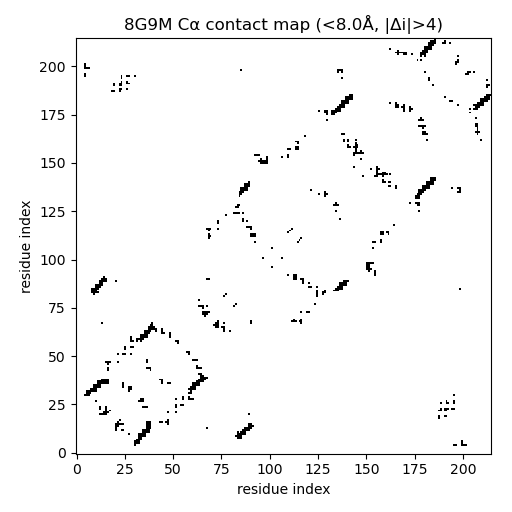35 ? 35.71555 4.70385 118.25083 1.000 73.52706 232 GLU A N 1
ATOM 1361 C CA . GLU A 1 235 ? 36.38858 3.61606 117.54830 1.000 68.14118 232 GLU A CA 1
ATOM 1362 C C . GLU A 1 235 ? 37.42598 4.15734 116.57300 1.000 66.65619 232 GLU A C 1
ATOM 1363 O O . GLU A 1 235 ? 38.53461 3.61911 116.46906 1.000 62.53936 232 GLU A O 1
ATOM 1369 N N . VAL A 1 236 ? 37.07620 5.21732 115.84213 1.000 62.54452 233 VAL A N 1
ATOM 1370 C CA . VAL A 1 236 ? 38.05245 5.90122 114.99955 1.000 67.60001 233 VAL A CA 1
ATOM 1371 C C . VAL A 1 236 ? 39.19720 6.43009 115.85256 1.000 64.08342 233 VAL A C 1
ATOM 1372 O O . VAL A 1 236 ? 40.37743 6.23739 115.53553 1.000 67.07327 233 VAL A O 1
ATOM 1376 N N . ALA A 1 237 ? 38.85808 7.08963 116.96359 1.000 66.12704 234 ALA A N 1
ATOM 1377 C CA . ALA A 1 237 ? 39.87230 7.70756 117.81077 1.000 53.17328 234 ALA A CA 1
ATOM 1378 C C . ALA A 1 237 ? 40.84635 6.68337 118.38078 1.000 55.83883 234 ALA A C 1
ATOM 1379 O O . ALA A 1 237 ? 41.99604 7.02492 118.67899 1.000 56.58302 234 ALA A O 1
ATOM 1381 N N . ASN A 1 238 ? 40.40321 5.43579 118.55656 1.000 53.04932 235 ASN A N 1
ATOM 1382 C CA . ASN A 1 238 ? 41.28339 4.40786 119.10895 1.000 48.48606 235 ASN A CA 1
ATOM 1383 C C . ASN A 1 238 ? 42.50468 4.18439 118.22385 1.000 57.48100 235 ASN A C 1
ATOM 1384 O O . ASN A 1 238 ? 43.62634 4.02399 118.72412 1.000 51.80558 235 ASN A O 1
ATOM 1389 N N . MET A 1 239 ? 42.30775 4.17206 116.90388 1.000 68.15513 236 MET A N 1
ATOM 1390 C CA . MET A 1 239 ? 43.43082 3.98391 115.99222 1.000 52.91363 236 MET A CA 1
ATOM 1391 C C . MET A 1 239 ? 44.39848 5.15646 116.05776 1.000 55.76903 236 MET A C 1
ATOM 1392 O O . MET A 1 239 ? 45.62135 4.96175 116.06510 1.000 58.45745 236 MET A O 1
ATOM 1397 N N . VAL A 1 240 ? 43.86826 6.38122 116.08967 1.000 47.29183 237 VAL A N 1
ATOM 1398 C CA . VAL A 1 240 ? 44.72035 7.55895 116.21762 1.000 56.97184 237 VAL A CA 1
ATOM 1399 C C . VAL A 1 240 ? 45.50740 7.50501 117.51873 1.000 59.61135 237 VAL A C 1
ATOM 1400 O O . VAL A 1 240 ? 46.67845 7.89741 117.57012 1.000 60.23316 237 VAL A O 1
ATOM 1404 N N . VAL A 1 241 ? 44.88033 7.01195 118.58809 1.000 52.52683 238 VAL A N 1
ATOM 1405 C CA . VAL A 1 241 ? 45.56820 6.91436 119.87057 1.000 59.06788 238 VAL A CA 1
ATOM 1406 C C . VAL A 1 241 ? 46.69521 5.89403 119.79546 1.000 58.87415 238 VAL A C 1
ATOM 1407 O O . VAL A 1 241 ? 47.81114 6.14879 120.26567 1.000 63.16361 238 VAL A O 1
ATOM 1411 N N . TYR A 1 242 ? 46.42877 4.72587 119.20341 1.000 49.14823 239 TYR A N 1
ATOM 1412 C CA . TYR A 1 242 ? 47.49042 3.73429 119.05844 1.000 54.88019 239 TYR A CA 1
ATOM 1413 C C . TYR A 1 242 ? 48.64261 4.28277 118.22680 1.000 63.09121 239 TYR A C 1
ATOM 1414 O O . TYR A 1 242 ? 49.81392 4.05546 118.55151 1.000 59.56919 239 TYR A O 1
ATOM 1423 N N . ILE A 1 243 ? 48.33149 5.00013 117.14422 1.000 61.58726 240 ILE A N 1
ATOM 1424 C CA . ILE A 1 243 ? 49.38884 5.55565 116.30460 1.000 58.32570 240 ILE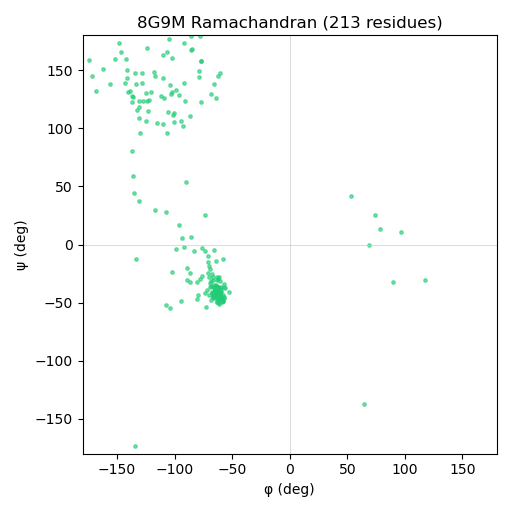 A CA 1
ATOM 1425 C C . ILE A 1 243 ? 50.18479 6.60357 117.07288 1.000 56.15768 240 ILE A C 1
ATOM 1426 O O . ILE A 1 243 ? 51.41712 6.65798 116.98214 1.000 54.01159 240 ILE A O 1
ATOM 1431 N N . ALA A 1 244 ? 49.50057 7.43538 117.85874 1.000 57.38752 241 ALA A N 1
ATOM 1432 C CA . ALA A 1 244 ? 50.18484 8.43543 118.66717 1.000 63.20155 241 ALA A CA 1
ATOM 1433 C C . ALA A 1 244 ? 50.96513 7.81587 119.81924 1.000 58.72903 241 ALA A C 1
ATOM 1434 O O . ALA A 1 244 ? 51.85277 8.47298 120.37376 1.000 65.17067 241 ALA A O 1
ATOM 1436 N N . SER A 1 245 ? 50.65795 6.57464 120.18558 1.000 59.70115 242 SER A N 1
ATOM 1437 C CA . SER A 1 245 ? 51.30498 5.91162 121.30330 1.000 60.31038 242 SER A CA 1
ATOM 1438 C C . SER A 1 245 ? 52.70077 5.43679 120.91024 1.000 56.45071 242 SER A C 1
ATOM 1439 O O . SER A 1 245 ? 52.99714 5.25795 119.72603 1.000 70.83407 242 SER A O 1
ATOM 1442 N N . PRO A 1 246 ? 53.58572 5.23004 121.89093 1.000 63.01123 243 PRO A N 1
ATOM 1443 C CA . PRO A 1 246 ? 54.93828 4.73928 121.57180 1.000 57.40789 243 PRO A CA 1
ATOM 1444 C C . PRO A 1 246 ? 54.96680 3.33035 120.99519 1.000 61.80252 243 PRO A C 1
ATOM 1445 O O . PRO A 1 246 ? 56.04629 2.86838 120.60315 1.000 64.13716 243 PRO A O 1
ATOM 1449 N N . LEU A 1 247 ? 53.82741 2.63736 120.92632 1.000 63.34573 244 LEU A N 1
ATOM 1450 C CA . LEU A 1 247 ? 53.81366 1.27286 120.40945 1.000 70.07151 244 LEU A CA 1
ATOM 1451 C C . LEU A 1 247 ? 53.81896 1.22693 118.88505 1.000 69.62890 244 LEU A C 1
ATOM 1452 O O . LEU A 1 247 ? 54.37871 0.29225 118.30103 1.000 75.32418 244 LEU A O 1
ATOM 1457 N N . SER A 1 248 ? 53.20691 2.21286 118.22474 1.000 72.53148 245 SER A N 1
ATOM 1458 C CA . SER A 1 248 ? 53.16770 2.30148 116.76623 1.000 62.87833 245 SER A CA 1
ATOM 1459 C C . SER A 1 248 ? 54.49571 2.72839 116.15850 1.000 64.96427 245 SER A C 1
ATOM 1460 O O . SER A 1 248 ? 54.51988 3.28409 115.06081 1.000 69.62995 245 SER A O 1
ATOM 1463 N N . SER A 1 249 ? 55.59824 2.46869 116.84840 1.000 71.69552 246 SER A N 1
ATOM 1464 C CA . SER A 1 249 ? 56.88843 3.01868 116.47037 1.000 68.01283 246 SER A CA 1
ATOM 1465 C C . SER A 1 249 ? 57.47116 2.42005 115.19910 1.000 75.05327 246 SER A C 1
ATOM 1466 O O . SER A 1 249 ? 58.42163 2.98930 114.65859 1.000 81.03339 246 SER A O 1
ATOM 1469 N N . ALA A 1 250 ? 56.96052 1.28950 114.72063 1.000 73.97916 247 ALA A N 1
ATOM 1470 C CA . ALA A 1 250 ? 57.44513 0.67644 113.48987 1.000 71.50457 247 ALA A CA 1
ATOM 1471 C C . ALA A 1 250 ? 56.44165 0.82880 112.35433 1.000 74.36280 247 ALA A C 1
ATOM 1472 O O . ALA A 1 250 ? 56.38457 -0.00950 111.45454 1.000 78.30850 247 ALA A O 1
ATOM 1474 N N . THR A 1 251 ? 55.63228 1.88316 112.39484 1.000 66.29759 248 THR A N 1
ATOM 1475 C CA . THR A 1 251 ? 54.63608 2.14789 111.36336 1.000 59.37029 248 THR A CA 1
ATOM 1476 C C . THR A 1 251 ? 54.78013 3.59969 110.92954 1.000 69.51657 248 THR A C 1
ATOM 1477 O O . THR A 1 251 ? 54.44836 4.51604 111.68938 1.000 70.45111 248 THR A O 1
ATOM 1481 N N . SER A 1 252 ? 55.28473 3.80506 109.71498 1.000 67.24542 249 SER A N 1
ATOM 1482 C CA . SER A 1 252 ? 55.49577 5.13477 109.16553 1.000 64.04351 249 SER A CA 1
ATOM 1483 C C . SER A 1 252 ? 55.18477 5.09467 107.67728 1.000 67.97512 249 SER A C 1
ATOM 1484 O O . SER A 1 252 ? 55.53315 4.12979 106.99012 1.000 65.97192 249 SER A O 1
ATOM 1487 N N . GLY A 1 253 ? 54.51662 6.13533 107.18736 1.000 66.76915 250 GLY A N 1
ATOM 1488 C CA . GLY A 1 253 ? 54.16095 6.18823 105.78191 1.000 61.88002 250 GLY A CA 1
ATOM 1489 C C . GLY A 1 253 ? 53.03231 5.26908 105.39155 1.000 68.18866 250 GLY A C 1
ATOM 1490 O O . GLY A 1 253 ? 52.94213 4.86765 104.22748 1.000 77.65635 250 GLY A O 1
ATOM 1491 N N . ALA A 1 254 ? 52.16692 4.92290 106.33348 1.000 66.52884 251 ALA A N 1
ATOM 1492 C CA . ALA A 1 254 ? 51.06627 4.00983 106.08802 1.000 62.55568 251 ALA A CA 1
ATOM 1493 C C . ALA A 1 254 ? 49.75188 4.77368 106.03553 1.000 59.70165 251 ALA A C 1
ATOM 1494 O O . ALA A 1 254 ? 49.65817 5.94017 106.42839 1.000 65.21145 251 ALA A O 1
ATOM 1496 N N . ALA A 1 255 ? 48.73223 4.09000 105.52510 1.000 61.35390 252 ALA A N 1
ATOM 1497 C CA . ALA A 1 255 ? 47.35938 4.57510 105.53877 1.000 64.13034 252 ALA A CA 1
ATOM 1498 C C . ALA A 1 255 ? 46.51519 3.52726 106.24357 1.000 66.23216 252 ALA A C 1
ATOM 1499 O O . ALA A 1 255 ? 46.38410 2.40145 105.75204 1.000 78.20319 252 ALA A O 1
ATOM 1501 N N . LEU A 1 256 ? 45.96154 3.88524 107.39596 1.000 58.83155 253 LEU A N 1
ATOM 1502 C CA . LEU A 1 256 ? 45.24769 2.94155 108.24220 1.000 59.58205 253 LEU A CA 1
ATOM 1503 C C . LEU A 1 256 ? 43.75735 3.24568 108.19448 1.000 62.20453 253 LEU A C 1
ATOM 1504 O O . LEU A 1 256 ? 43.34178 4.38583 108.43142 1.000 68.78124 253 LEU A O 1
ATOM 1509 N N . ARG A 1 257 ? 42.96262 2.22762 107.87272 1.000 62.49350 254 ARG A N 1
ATOM 1510 C CA . ARG A 1 257 ? 41.52684 2.38680 107.69692 1.000 72.40284 254 ARG A CA 1
ATOM 1511 C C . ARG A 1 257 ? 40.79183 2.12105 109.00251 1.000 72.23278 254 ARG A C 1
ATOM 1512 O O . ARG A 1 257 ? 41.12887 1.19307 109.74241 1.000 67.26765 254 ARG A O 1
ATOM 1520 N N . VAL A 1 258 ? 39.78620 2.94908 109.28013 1.000 68.67840 255 VAL A N 1
ATOM 1521 C CA . VAL A 1 258 ? 38.87666 2.72394 110.39708 1.000 72.42215 255 VAL A CA 1
ATOM 1522 C C . VAL A 1 258 ? 37.44669 2.96010 109.93372 1.000 74.67897 255 VAL A C 1
ATOM 1523 O O . VAL A 1 258 ? 36.65453 3.61494 110.62041 1.000 88.20653 255 VAL A O 1
ATOM 1527 N N . ASP A 1 259 ? 37.11456 2.43532 108.76157 1.000 89.64078 256 ASP A N 1
ATOM 1528 C CA . ASP A 1 259 ? 35.73920 2.38279 108.29887 1.000 90.84981 256 ASP A CA 1
ATOM 1529 C C . ASP A 1 259 ? 35.05720 1.13284 108.85029 1.000 97.11795 256 ASP A C 1
ATOM 1530 O O . ASP A 1 259 ? 35.70086 0.22217 109.37411 1.000 97.66670 256 ASP A O 1
ATOM 1535 N N . GLY A 1 260 ? 33.73517 1.09410 108.72662 1.000 102.30046 257 GLY A N 1
ATOM 1536 C CA . GLY A 1 260 ? 32.96306 -0.02988 109.22745 1.000 105.71582 257 GLY A CA 1
ATOM 1537 C C . GLY A 1 260 ? 33.36623 -1.36791 108.63420 1.000 108.78085 257 GLY A C 1
ATOM 1538 O O . GLY A 1 260 ? 33.92829 -1.43061 107.53886 1.000 104.88039 257 GLY A O 1
#

Nearest PDB structures (foldseek):
  8g9m-assembly1_A  TM=1.005E+00  e=3.101E-46  Acinetobacter baumannii
  3t4x-assembly1_A  TM=9.589E-01  e=7.871E-26  Bacillus anthracis
  2ew8-assembly1_C  TM=9.141E-01  e=2.654E-20  Aromatoleum aromaticum EbN1
  4m8s-assembly1_D  TM=8.949E-01  e=1.967E-18  Neisseria meningitidis FAM18
  4m8s-assembly1_B  TM=9.004E-01  e=8.259E-18  Neisseria meningitidis FAM18

B-factor: mean 72.08, std 13.54, range [44.14, 129.65]

Radius of gyration: 16.4 Å; Cα contacts (8 Å, |Δi|>4): 456; chains: 1; bounding box: 36×43×50 Å

Secondary structure (P-SEA, 3-state):
ccccccccbbbbbccccccaaaaaaaaaaaaccbbbbbcccaaaaaaaaaaaaaccccccccccccccccaaaaaaaaaacccccbbbbccccccccccccccaaaaaaaaaaccaaaaaaaaccaaaaaaaccbbbbbbbccccccccccaaaaaaaaaaaaaaaaaaaaaaccccbbbbbbbcccaaaaaaaaaaaacccccccccbbbbbcc

InterPro domains:
  IPR002347 Short-chain dehydrogenase/reductase SDR [PF13561] (16-259)
  IPR002347 Short-chain dehydrogenase/reductase SDR [PR00080] (81-92)
  IPR002347 Short-chain dehydrogenase/reductase SDR [PR00080] (134-142)
  IPR002347 Short-chain dehydrogenase/reductase SDR [PR00080] (154-173)
  IPR002347 Short-chain dehydrogenase/reductase SDR [PR00081] (9-26)
  IPR002347 Short-chain dehydrogenase/reductase SDR [PR00081] (81-92)
  IPR002347 Short-chain dehydrogenase/reductase SDR [PR00081] (128-144)
  IPR002347 Short-chain dehydrogenase/reductase SDR [PR00081] (154-173)
  IPR002347 Short-chain dehydrogenase/reductase SDR [PR00081] (175-192)
  IPR002347 Short-chain dehydrogenase/reductase SDR [PR00081] (223-243)
  IPR036291 NAD(P)-binding domain superfamily [SSF51735] (1-259)
  IPR050259 Short-chain dehydrogenases/reductases [PTHR42879] (4-260)

Solvent-accessible surface area: 10090 Å² total; per-residue (Å²): 163,97,178,133,55,116,10,151,51,34,0,2,0,2,17,0,40,77,44,74,0,23,5,0,0,37,13,0,3,77,15,39,0,24,0,0,0,1,7,80,62,78,68,23,1,76,124,3,18,53,68,0,113,150,70,20,100,163,15,48,23,106,38,10,73,8,63,1,20,56,127,77,7,1,54,46,0,36,86,61,8,91,82,0,16,0,0,0,13,29,51,45,55,123,44,96,91,88,90,180,68,18,59,110,125,40,66,140,111,2,115,89,12,8,2,62,3,6,39,27,2,2,149,64,1,8,80,37,0,53,159,75,42,49,0,1,0,0,4,24,5,29,41,23,4,104,70,69,60,46,92,40,50,13,45,0,65,2,4,38,24,20,29,67,37,2,88,38,41,3,150,174,9,69,89,51,24,3,9,0,0,1,0,3,17,101,146,62,82,116,9,1,96,37,0,12,86,0,0,0,60,81,1,72,105,39,57,20,36,62,38,166,27,50,113